Protein 4ZUY (pdb70)

Nearest PDB structures (foldseek):
  4zuy-assembly3_A  TM=1.006E+00  e=2.936E-13  Pseudomonas aeruginosa PAO1
  4zuy-assembly3_B  TM=9.882E-01  e=5.758E-11  Pseudomonas aeruginosa PAO1
  4zv0-assembly1_B  TM=8.996E-01  e=6.827E-11  Pseudomonas aeruginosa PAO1
  5ckw-assembly1_A  TM=5.789E-01  e=4.524E+00  Legionella pneumophila str. Lens
  5ckw-assembly1_B  TM=5.473E-01  e=6.731E+00  Legionella pneumophila str. Lens

GO terms:
  GO:0097351 toxin sequestering activity (F, IMP)
  GO:0033103 protein secretion by the type VI secretion system (P, IMP)

Solvent-accessible surface area: 10365 Å² total

Structure (mmCIF, N/CA/C/O backbone):
data_4ZUY
#
_entry.id   4ZUY
#
_cell.length_a   54.511
_cell.length_b   100.956
_cell.length_c   93.098
_cell.angle_alpha   90.00
_cell.angle_beta   90.00
_cell.angle_gamma   90.00
#
_symmetry.space_group_name_H-M   'C 2 2 21'
#
loop_
_entity.id
_entity.type
_entity.pdbx_description
1 polymer Tsi6
2 non-polymer 'CHLORIDE ION'
3 water water
#
loop_
_atom_site.group_PDB
_atom_site.id
_atom_site.type_symbol
_atom_site.label_atom_id
_atom_site.label_alt_id
_atom_site.label_comp_id
_atom_site.label_asym_id
_atom_site.label_entity_id
_atom_site.label_seq_id
_atom_site.pdbx_PDB_ins_code
_atom_site.Cartn_x
_atom_site.Cartn_y
_atom_site.Cartn_z
_atom_site.occupancy
_atom_site.B_iso_or_equiv
_atom_site.auth_seq_id
_atom_site.auth_comp_id
_atom_site.auth_asym_id
_atom_site.auth_atom_id
_atom_site.pdbx_PDB_model_num
ATOM 9 N N . THR A 1 2 ? -16.989 -3.452 6.535 1.00 47.54 2 THR A N 1
ATOM 10 C CA . THR A 1 2 ? -15.673 -3.255 5.956 1.00 49.22 2 THR A CA 1
ATOM 11 C C . THR A 1 2 ? -14.949 -4.595 5.946 1.00 44.93 2 THR A C 1
ATOM 12 O O . THR A 1 2 ? -15.330 -5.511 6.675 1.00 40.57 2 THR A O 1
ATOM 16 N N . PRO A 1 3 ? -13.917 -4.726 5.104 1.00 41.09 3 PRO A N 1
ATOM 17 C CA . PRO A 1 3 ? -13.148 -5.971 5.078 1.00 45.93 3 PRO A CA 1
ATOM 18 C C . PRO A 1 3 ? -12.575 -6.300 6.459 1.00 40.71 3 PRO A C 1
ATOM 19 O O . PRO A 1 3 ? -12.570 -7.462 6.887 1.00 37.61 3 PRO A O 1
ATOM 23 N N . ILE A 1 4 ? -12.107 -5.268 7.153 1.00 34.63 4 ILE A N 1
ATOM 24 C CA . ILE A 1 4 ? -11.506 -5.461 8.460 1.00 41.04 4 ILE A CA 1
ATOM 25 C C . ILE A 1 4 ? -12.524 -6.001 9.465 1.00 44.40 4 ILE A C 1
ATOM 26 O O . ILE A 1 4 ? -12.179 -6.822 10.312 1.00 40.27 4 ILE A O 1
ATOM 31 N N . GLU A 1 5 ? -13.780 -5.568 9.363 1.00 41.09 5 GLU A N 1
ATOM 32 C CA . GLU A 1 5 ? -14.819 -6.109 10.238 1.00 37.84 5 GLU A CA 1
ATOM 33 C C . GLU A 1 5 ? -15.043 -7.597 9.984 1.00 37.56 5 GLU A C 1
ATOM 34 O O . GLU A 1 5 ? -15.313 -8.355 10.915 1.00 36.05 5 GLU A O 1
ATOM 40 N N . TYR A 1 6 ? -14.924 -8.023 8.732 1.00 37.93 6 TYR A N 1
ATOM 41 C CA . TYR A 1 6 ? -15.053 -9.441 8.421 1.00 42.71 6 TYR A CA 1
ATOM 42 C C . TYR A 1 6 ? -13.880 -10.255 8.983 1.00 43.92 6 TYR A C 1
ATOM 43 O O . TYR A 1 6 ? -14.076 -11.363 9.514 1.00 35.73 6 TYR A O 1
ATOM 52 N N . ILE A 1 7 ? -12.677 -9.698 8.853 1.00 41.37 7 ILE A N 1
ATOM 53 C CA . ILE A 1 7 ? -11.456 -10.312 9.374 1.00 39.91 7 ILE A CA 1
ATOM 54 C C . ILE A 1 7 ? -11.565 -10.463 10.889 1.00 34.79 7 ILE A C 1
ATOM 55 O O . ILE A 1 7 ? -11.335 -11.548 11.438 1.00 39.02 7 ILE A O 1
ATOM 60 N N . ASP A 1 8 ? -11.935 -9.367 11.549 1.00 36.63 8 ASP A N 1
ATOM 61 C CA . ASP A 1 8 ? -12.101 -9.360 13.001 1.00 43.34 8 ASP A CA 1
ATOM 62 C C . ASP A 1 8 ? -13.195 -10.327 13.474 1.00 44.14 8 ASP A C 1
ATOM 63 O O . ASP A 1 8 ? -13.069 -10.938 14.534 1.00 41.02 8 ASP A O 1
ATOM 68 N N . ARG A 1 9 ? -14.267 -10.471 12.699 1.00 43.27 9 ARG A N 1
ATOM 69 C CA . ARG A 1 9 ? -15.284 -11.473 13.031 1.00 47.30 9 ARG A CA 1
ATOM 70 C C . ARG A 1 9 ? -14.684 -12.890 13.006 1.00 42.10 9 ARG A C 1
ATOM 71 O O . ARG A 1 9 ? -14.867 -13.683 13.942 1.00 39.13 9 ARG A O 1
ATOM 79 N N . ALA A 1 10 ? -13.965 -13.195 11.931 1.00 35.94 10 ALA A N 1
ATOM 80 C CA . ALA A 1 10 ? -13.343 -14.505 11.768 1.00 38.13 10 ALA A CA 1
ATOM 81 C C . ALA A 1 10 ? -12.343 -14.776 12.883 1.00 37.47 10 ALA A C 1
ATOM 82 O O . ALA A 1 10 ? -12.265 -15.896 13.403 1.00 39.76 10 ALA A O 1
ATOM 84 N N . LEU A 1 11 ? -11.578 -13.746 13.236 1.00 37.78 11 LEU A N 1
ATOM 85 C CA . LEU A 1 11 ? -10.581 -13.851 14.297 1.00 45.96 11 LEU A CA 1
ATOM 86 C C . LEU A 1 11 ? -11.209 -14.159 15.643 1.00 47.33 11 LEU A C 1
ATOM 87 O O . LEU A 1 11 ? -10.692 -14.996 16.382 1.00 41.05 11 LEU A O 1
ATOM 92 N N . ALA A 1 12 ? -12.312 -13.484 15.971 1.00 47.69 12 ALA A N 1
ATOM 93 C CA . ALA A 1 12 ? -13.000 -13.755 17.228 1.00 46.28 12 ALA A CA 1
ATOM 94 C C . ALA A 1 12 ? -13.486 -15.201 17.279 1.00 45.93 12 ALA A C 1
ATOM 95 O O . ALA A 1 12 ? -13.427 -15.842 18.328 1.00 42.48 12 ALA A O 1
ATOM 97 N N . LEU A 1 13 ? -13.963 -15.718 16.151 1.00 43.40 13 LEU A N 1
ATOM 98 C CA . LEU A 1 13 ? -14.488 -17.082 16.136 1.00 46.66 13 LEU A CA 1
ATOM 99 C C . LEU A 1 13 ? -13.354 -18.095 16.256 1.00 43.17 13 LEU A C 1
ATOM 100 O O . LEU A 1 13 ? -13.493 -19.102 16.954 1.00 45.89 13 LEU A O 1
ATOM 105 N N . VAL A 1 14 ? -12.232 -17.813 15.591 1.00 41.36 14 VAL A N 1
ATOM 106 C CA . VAL A 1 14 ? -11.034 -18.646 15.711 1.00 40.68 14 VAL A CA 1
ATOM 107 C C . VAL A 1 14 ? -10.529 -18.672 17.159 1.00 38.87 14 VAL A C 1
ATOM 108 O O . VAL A 1 14 ? -10.212 -19.738 17.686 1.00 46.37 14 VAL A O 1
ATOM 112 N N . VAL A 1 15 ? -10.487 -17.507 17.807 1.00 51.21 15 VAL A N 1
ATOM 113 C CA . VAL A 1 15 ? -10.097 -17.412 19.220 1.00 46.05 15 VAL A CA 1
ATOM 114 C C . VAL A 1 15 ? -11.050 -18.194 20.129 1.00 51.69 15 VAL A C 1
ATOM 115 O O . VAL A 1 15 ? -10.611 -18.915 21.032 1.00 44.67 15 VAL A O 1
ATOM 119 N N . ASP A 1 16 ? -12.353 -18.043 19.903 1.00 47.41 16 ASP A N 1
ATOM 120 C CA . ASP A 1 16 ? -13.323 -18.822 20.653 1.00 44.82 16 ASP A CA 1
ATOM 121 C C . ASP A 1 16 ? -13.037 -20.314 20.508 1.00 47.27 16 ASP A C 1
ATOM 122 O O . ASP A 1 16 ? -13.002 -21.051 21.496 1.00 50.26 16 ASP A O 1
ATOM 127 N N . ARG A 1 17 ? -12.830 -20.751 19.272 1.00 41.22 17 ARG A N 1
ATOM 128 C CA . ARG A 1 17 ? -12.568 -22.165 19.010 1.00 42.74 17 ARG A CA 1
ATOM 129 C C . ARG A 1 17 ? -11.267 -22.633 19.661 1.00 42.84 17 ARG A C 1
ATOM 130 O O . ARG A 1 17 ? -11.161 -23.785 20.082 1.00 48.00 17 ARG A O 1
ATOM 138 N N . LEU A 1 18 ? -10.285 -21.736 19.748 1.00 47.02 18 LEU A N 1
ATOM 139 C CA . LEU A 1 18 ? -8.995 -22.062 20.353 1.00 48.80 18 LEU A CA 1
ATOM 140 C C . LEU A 1 18 ? -9.129 -22.336 21.845 1.00 52.05 18 LEU A C 1
ATOM 141 O O . LEU A 1 18 ? -8.320 -23.060 22.419 1.00 54.66 18 LEU A O 1
ATOM 146 N N . ALA A 1 19 ? -10.156 -21.773 22.474 1.00 48.48 19 ALA A N 1
ATOM 147 C CA . ALA A 1 19 ? -10.420 -22.065 23.881 1.00 52.64 19 ALA A CA 1
ATOM 148 C C . ALA A 1 19 ? -10.793 -23.532 24.064 1.00 53.29 19 ALA A C 1
ATOM 149 O O . ALA A 1 19 ? -10.530 -24.120 25.110 1.00 51.40 19 ALA A O 1
ATOM 151 N N . ARG A 1 20 ? -11.405 -24.122 23.040 1.00 46.91 20 ARG A N 1
ATOM 152 C CA . ARG A 1 20 ? -11.805 -25.524 23.096 1.00 52.66 20 ARG A CA 1
ATOM 153 C C . ARG A 1 20 ? -10.704 -26.465 22.612 1.00 52.01 20 ARG A C 1
ATOM 154 O O . ARG A 1 20 ? -10.514 -27.539 23.177 1.00 50.50 20 ARG A O 1
ATOM 162 N N . TYR A 1 21 ? -9.998 -26.062 21.560 1.00 48.24 21 TYR A N 1
ATOM 163 C CA . TYR A 1 21 ? -8.913 -26.858 20.979 1.00 49.21 21 TYR A CA 1
ATOM 164 C C . TYR A 1 21 ? -7.610 -26.051 20.930 1.00 51.88 21 TYR A C 1
ATOM 165 O O . TYR A 1 21 ? -7.173 -25.649 19.849 1.00 54.41 21 TYR A O 1
ATOM 174 N N . PRO A 1 22 ? -6.989 -25.812 22.096 1.00 55.29 22 PRO A N 1
ATOM 175 C CA . PRO A 1 22 ? -5.812 -24.936 22.209 1.00 63.99 22 PRO A CA 1
ATOM 176 C C . PRO A 1 22 ? -4.604 -25.363 21.369 1.00 69.80 22 PRO A C 1
ATOM 177 O O . PRO A 1 22 ? -3.793 -24.516 20.993 1.00 73.27 22 PRO A O 1
ATOM 181 N N . GLY A 1 23 ? -4.483 -26.651 21.079 1.00 65.43 23 GLY A N 1
ATOM 182 C CA . GLY A 1 23 ? -3.337 -27.128 20.329 1.00 77.93 23 GLY A CA 1
ATOM 183 C C . GLY A 1 23 ? -3.515 -27.161 18.821 1.00 75.81 23 GLY A C 1
ATOM 184 O O . GLY A 1 23 ? -2.532 -27.235 18.088 1.00 74.10 23 GLY A O 1
ATOM 185 N N . TYR A 1 24 ? -4.764 -27.088 18.365 1.00 63.27 24 TYR A N 1
ATOM 186 C CA . TYR A 1 24 ? -5.120 -27.371 16.974 1.00 61.76 24 TYR A CA 1
ATOM 187 C C . TYR A 1 24 ? -4.339 -26.500 15.969 1.00 60.65 24 TYR A C 1
ATOM 188 O O . TYR A 1 24 ? -4.618 -25.304 15.829 1.00 51.18 24 TYR A O 1
ATOM 197 N N . GLU A 1 25 ? -3.362 -27.106 15.283 1.00 53.15 25 GLU A N 1
ATOM 198 C CA . GLU A 1 25 ? -2.513 -26.388 14.319 1.00 50.22 25 GLU A CA 1
ATOM 199 C C . GLU A 1 25 ? -3.317 -25.688 13.231 1.00 47.46 25 GLU A C 1
ATOM 200 O O . GLU A 1 25 ? -2.917 -24.638 12.736 1.00 48.87 25 GLU A O 1
ATOM 206 N N . VAL A 1 26 ? -4.440 -26.284 12.844 1.00 45.85 26 VAL A N 1
ATOM 207 C CA . VAL A 1 26 ? -5.296 -25.696 11.815 1.00 47.79 26 VAL A CA 1
ATOM 208 C C . VAL A 1 26 ? -5.829 -24.322 12.256 1.00 47.22 26 VAL A C 1
ATOM 209 O O . VAL A 1 26 ? -5.761 -23.342 11.501 1.00 40.32 26 VAL A O 1
ATOM 213 N N . LEU A 1 27 ? -6.342 -24.245 13.479 1.00 43.52 27 LEU A N 1
ATOM 214 C CA . LEU A 1 27 ? -6.830 -22.968 13.995 1.00 44.57 27 LEU A CA 1
ATOM 215 C C . LEU A 1 27 ? -5.684 -21.978 14.161 1.00 45.57 27 LEU A C 1
ATOM 216 O O . LEU A 1 27 ? -5.829 -20.796 13.847 1.00 44.54 27 LEU A O 1
ATOM 221 N N . LEU A 1 28 ? -4.556 -22.455 14.666 1.00 41.88 28 LEU A N 1
ATOM 222 C CA . LEU A 1 28 ? -3.398 -21.581 14.832 1.00 48.21 28 LEU A CA 1
ATOM 223 C C . LEU A 1 28 ? -2.936 -21.034 13.482 1.00 42.69 28 LEU A C 1
ATOM 224 O O . LEU A 1 28 ? -2.608 -19.855 13.371 1.00 41.06 28 LEU A O 1
ATOM 229 N N . SER A 1 29 ? -2.915 -21.885 12.459 1.00 42.58 29 SER A N 1
ATOM 230 C CA . SER A 1 29 ? -2.582 -21.420 11.111 1.00 41.27 29 SER A CA 1
ATOM 231 C C . SER A 1 29 ? -3.596 -20.385 10.613 1.00 39.15 29 SER A C 1
ATOM 232 O O . SER A 1 29 ? -3.221 -19.361 10.038 1.00 38.63 29 SER A O 1
ATOM 235 N N . ALA A 1 30 ? -4.882 -20.649 10.835 1.00 43.45 30 ALA A N 1
ATOM 236 C CA . ALA A 1 30 ? -5.929 -19.720 10.406 1.00 42.88 30 ALA A CA 1
ATOM 237 C C . ALA A 1 30 ? -5.757 -18.359 11.083 1.00 40.79 30 ALA A C 1
ATOM 238 O O . ALA A 1 30 ? -5.863 -17.320 10.436 1.00 35.47 30 ALA A O 1
ATOM 240 N N . GLU A 1 31 ? -5.473 -18.377 12.382 1.00 36.82 31 GLU A N 1
ATOM 241 C CA . GLU A 1 31 ? -5.234 -17.152 13.132 1.00 41.05 31 GLU A CA 1
ATOM 242 C C . GLU A 1 31 ? -4.068 -16.341 12.539 1.00 41.98 31 GLU A C 1
ATOM 243 O O . GLU A 1 31 ? -4.168 -15.121 12.384 1.00 44.50 31 GLU A O 1
ATOM 249 N N . LYS A 1 32 ? -2.978 -17.022 12.193 1.00 40.16 32 LYS A N 1
ATOM 250 C CA . LYS A 1 32 ? -1.825 -16.335 11.595 1.00 41.30 32 LYS A CA 1
ATOM 251 C C . LYS A 1 32 ? -2.191 -15.689 10.266 1.00 38.03 32 LYS A C 1
ATOM 252 O O . LYS A 1 32 ? -1.806 -14.555 10.002 1.00 38.16 32 LYS A O 1
ATOM 258 N N . GLN A 1 33 ? -2.920 -16.414 9.424 1.00 37.31 33 GLN A N 1
ATOM 259 C CA . GLN A 1 33 ? -3.274 -15.887 8.106 1.00 36.69 33 GLN A CA 1
ATOM 260 C C . GLN A 1 33 ? -4.250 -14.706 8.208 1.00 38.85 33 GLN A C 1
ATOM 261 O O . GLN A 1 33 ? -4.134 -13.730 7.453 1.00 35.71 33 GLN A O 1
ATOM 267 N N . LEU A 1 34 ? -5.203 -14.779 9.135 1.00 35.10 34 LEU A N 1
ATOM 268 C CA . LEU A 1 34 ? -6.095 -13.646 9.387 1.00 37.34 34 LEU A CA 1
ATOM 269 C C . LEU A 1 34 ? -5.337 -12.413 9.882 1.00 38.78 34 LEU A C 1
ATOM 270 O O . LEU A 1 34 ? -5.586 -11.295 9.420 1.00 40.29 34 LEU A O 1
ATOM 275 N N . GLN A 1 35 ? -4.439 -12.607 10.837 1.00 39.53 35 GLN A N 1
ATOM 276 C CA . GLN A 1 35 ? -3.661 -11.486 11.360 1.00 48.16 35 GLN A CA 1
ATOM 277 C C . GLN A 1 35 ? -2.808 -10.816 10.275 1.00 54.42 35 GLN A C 1
ATOM 278 O O . GLN A 1 35 ? -2.640 -9.590 10.267 1.00 45.89 35 GLN A O 1
ATOM 284 N N . TYR A 1 36 ? -2.267 -11.622 9.365 1.00 40.96 36 TYR A N 1
ATOM 285 C CA . TYR A 1 36 ? -1.537 -11.077 8.234 1.00 41.21 36 TYR A CA 1
ATOM 286 C C . TYR A 1 36 ? -2.448 -10.242 7.337 1.00 40.95 36 TYR A C 1
ATOM 287 O O . TYR A 1 36 ? -2.084 -9.124 6.944 1.00 38.66 36 TYR A O 1
ATOM 304 N N . ARG A 1 38 ? -5.113 -8.781 8.126 1.00 42.46 38 ARG A N 1
ATOM 305 C CA . ARG A 1 38 ? -5.462 -7.607 8.912 1.00 46.24 38 ARG A CA 1
ATOM 306 C C . ARG A 1 38 ? -4.377 -6.526 8.837 1.00 46.20 38 ARG A C 1
ATOM 307 O O . ARG A 1 38 ? -4.675 -5.351 8.634 1.00 51.09 38 ARG A O 1
ATOM 315 N N . SER A 1 39 ? -3.119 -6.941 8.991 1.00 39.76 39 SER A N 1
ATOM 316 C CA . SER A 1 39 ? -1.985 -6.033 8.895 1.00 41.48 39 SER A CA 1
ATOM 317 C C . SER A 1 39 ? -1.857 -5.423 7.502 1.00 46.68 39 SER A C 1
ATOM 318 O O . SER A 1 39 ? -1.479 -4.255 7.363 1.00 49.15 39 SER A O 1
ATOM 321 N N . VAL A 1 40 ? -2.162 -6.205 6.471 1.00 42.96 40 VAL A N 1
ATOM 322 C CA . VAL A 1 40 ? -2.073 -5.712 5.096 1.00 44.63 40 VAL A CA 1
ATOM 323 C C . VAL A 1 40 ? -3.070 -4.573 4.894 1.00 43.26 40 VAL A C 1
ATOM 324 O O . VAL A 1 40 ? -2.746 -3.536 4.311 1.00 51.49 40 VAL A O 1
ATOM 328 N N . LEU A 1 41 ? -4.281 -4.770 5.402 1.00 41.54 41 LEU A N 1
ATOM 329 C CA . LEU A 1 41 ? -5.326 -3.747 5.337 1.00 47.35 41 LEU A CA 1
ATOM 330 C C . LEU A 1 41 ? -4.936 -2.459 6.064 1.00 54.91 41 LEU A C 1
ATOM 331 O O . LEU A 1 41 ? -5.316 -1.359 5.648 1.00 52.63 41 LEU A O 1
ATOM 336 N N . LEU A 1 42 ? -4.168 -2.598 7.140 1.00 59.53 42 LEU A N 1
ATOM 337 C CA . LEU A 1 42 ? -3.810 -1.458 7.978 1.00 61.95 42 LEU A CA 1
ATOM 338 C C . LEU A 1 42 ? -2.528 -0.747 7.543 1.00 76.08 42 LEU A C 1
ATOM 339 O O . LEU A 1 42 ? -2.369 0.450 7.787 1.00 87.63 42 LEU A O 1
ATOM 344 N N . ASP A 1 43 ? -1.623 -1.469 6.891 1.00 84.65 43 ASP A N 1
ATOM 345 C CA . ASP A 1 43 ? -0.323 -0.905 6.544 1.00 78.16 43 ASP A CA 1
ATOM 346 C C . ASP A 1 43 ? 0.061 -1.136 5.082 1.00 68.07 43 ASP A C 1
ATOM 347 O O . ASP A 1 43 ? 0.386 -2.254 4.689 1.00 69.75 43 ASP A O 1
ATOM 352 N N . ARG A 1 44 ? 0.042 -0.065 4.290 1.00 62.48 44 ARG A N 1
ATOM 353 C CA . ARG A 1 44 ? 0.427 -0.118 2.880 1.00 62.00 44 ARG A CA 1
ATOM 354 C C . ARG A 1 44 ? 1.888 -0.503 2.632 1.00 66.79 44 ARG A C 1
ATOM 355 O O . ARG A 1 44 ? 2.236 -0.936 1.529 1.00 60.26 44 ARG A O 1
ATOM 363 N N . SER A 1 45 ? 2.748 -0.308 3.630 1.00 74.30 45 SER A N 1
ATOM 364 C CA . SER A 1 45 ? 4.172 -0.595 3.463 1.00 75.43 45 SER A CA 1
ATOM 365 C C . SER A 1 45 ? 4.414 -2.099 3.498 1.00 75.36 45 SER A C 1
ATOM 366 O O . SER A 1 45 ? 5.420 -2.586 2.982 1.00 74.94 45 SER A O 1
ATOM 369 N N . LEU A 1 46 ? 3.480 -2.823 4.106 1.00 61.83 46 LEU A N 1
ATOM 370 C CA . LEU A 1 46 ? 3.550 -4.272 4.174 1.00 63.33 46 LEU A CA 1
ATOM 371 C C . LEU A 1 46 ? 3.303 -4.846 2.784 1.00 69.21 46 LEU A C 1
ATOM 372 O O . LEU A 1 46 ? 2.354 -4.459 2.104 1.00 72.23 46 LEU A O 1
ATOM 377 N N . ASP A 1 47 ? 4.174 -5.751 2.354 1.00 71.88 47 ASP A N 1
ATOM 378 C CA . ASP A 1 47 ? 4.059 -6.348 1.031 1.00 73.91 47 ASP A CA 1
ATOM 379 C C . ASP A 1 47 ? 2.824 -7.234 0.938 1.00 64.51 47 ASP A C 1
ATOM 380 O O . ASP A 1 47 ? 2.602 -8.081 1.798 1.00 60.77 47 ASP A O 1
ATOM 385 N N . ARG A 1 48 ? 2.036 -7.024 -0.114 1.00 62.34 48 ARG A N 1
ATOM 386 C CA . ARG A 1 48 ? 0.795 -7.755 -0.340 1.00 64.62 48 ARG A CA 1
ATOM 387 C C . ARG A 1 48 ? 1.056 -9.099 -1.011 1.00 63.75 48 ARG A C 1
ATOM 388 O O . ARG A 1 48 ? 0.125 -9.869 -1.231 1.00 65.69 48 ARG A O 1
ATOM 396 N N . SER A 1 49 ? 2.317 -9.361 -1.344 1.00 59.10 49 SER A N 1
ATOM 397 C CA . SER A 1 49 ? 2.679 -10.527 -2.146 1.00 64.33 49 SER A CA 1
ATOM 398 C C . SER A 1 49 ? 2.160 -11.832 -1.559 1.00 63.15 49 SER A C 1
ATOM 399 O O . SER A 1 49 ? 1.450 -12.598 -2.229 1.00 56.64 49 SER A O 1
ATOM 402 N N . ALA A 1 50 ? 2.484 -12.059 -0.292 1.00 53.79 50 ALA A N 1
ATOM 403 C CA . ALA A 1 50 ? 2.203 -13.334 0.348 1.00 56.53 50 ALA A CA 1
ATOM 404 C C . ALA A 1 50 ? 0.711 -13.683 0.410 1.00 46.95 50 ALA A C 1
ATOM 405 O O . ALA A 1 50 ? 0.370 -14.816 0.769 1.00 43.64 50 ALA A O 1
ATOM 407 N N . LEU A 1 51 ? -0.177 -12.743 0.065 1.00 40.42 51 LEU A N 1
ATOM 408 C CA . LEU A 1 51 ? -1.610 -13.050 0.012 1.00 41.96 51 LEU A CA 1
ATOM 409 C C . LEU A 1 51 ? -1.917 -14.287 -0.828 1.00 45.19 51 LEU A C 1
ATOM 410 O O . LEU A 1 51 ? -2.840 -15.038 -0.504 1.00 39.85 51 LEU A O 1
ATOM 415 N N . HIS A 1 52 ? -1.165 -14.488 -1.908 1.00 37.29 52 HIS A N 1
ATOM 416 C CA . HIS A 1 52 ? -1.391 -15.645 -2.786 1.00 41.75 52 HIS A CA 1
ATOM 417 C C . HIS A 1 52 ? -0.977 -16.964 -2.145 1.00 45.10 52 HIS A C 1
ATOM 418 O O . HIS A 1 52 ? -1.257 -18.031 -2.682 1.00 47.59 52 HIS A O 1
ATOM 425 N N . ARG A 1 53 ? -0.290 -16.895 -1.011 1.00 38.86 53 ARG A N 1
ATOM 426 C CA . ARG A 1 53 ? 0.147 -18.107 -0.345 1.00 42.30 53 ARG A CA 1
ATOM 427 C C . ARG A 1 53 ? -0.866 -18.572 0.706 1.00 38.94 53 ARG A C 1
ATOM 428 O O . ARG A 1 53 ? -0.746 -19.671 1.255 1.00 37.60 53 ARG A O 1
ATOM 436 N N . LEU A 1 54 ? -1.854 -17.734 0.985 1.00 35.51 54 LEU A N 1
ATOM 437 C CA . LEU A 1 54 ? -2.835 -18.021 2.027 1.00 33.46 54 LEU A CA 1
ATOM 438 C C . LEU A 1 54 ? -3.803 -19.097 1.570 1.00 36.20 54 LEU A C 1
ATOM 439 O O . LEU A 1 54 ? -4.061 -19.256 0.368 1.00 34.69 54 LEU A O 1
ATOM 444 N N . THR A 1 55 ? -4.326 -19.833 2.542 1.00 37.34 55 THR A N 1
ATOM 445 C CA . THR A 1 55 ? -5.110 -21.037 2.285 1.00 40.66 55 THR A CA 1
ATOM 446 C C . THR A 1 55 ? -6.431 -21.061 3.066 1.00 39.60 55 THR A C 1
ATOM 447 O O . THR A 1 55 ? -7.011 -22.134 3.260 1.00 42.52 55 THR A O 1
ATOM 451 N N . LEU A 1 56 ? -6.882 -19.899 3.533 1.00 37.91 56 LEU A N 1
ATOM 452 C CA . LEU A 1 56 ? -8.042 -19.841 4.427 1.00 34.66 56 LEU A CA 1
ATOM 453 C C . LEU A 1 56 ? -9.294 -20.479 3.831 1.00 39.62 56 LEU A C 1
ATOM 454 O O . LEU A 1 56 ? -10.055 -21.128 4.542 1.00 37.27 56 LEU A O 1
ATOM 459 N N . GLY A 1 57 ? -9.503 -20.299 2.531 1.00 38.99 57 GLY A N 1
ATOM 460 C CA . GLY A 1 57 ? -10.640 -20.904 1.866 1.00 39.19 57 GLY A CA 1
ATOM 461 C C . GLY A 1 57 ? -10.561 -22.418 1.882 1.00 40.37 57 GLY A C 1
ATOM 462 O O . GLY A 1 57 ? -11.561 -23.108 2.142 1.00 36.04 57 GLY A O 1
ATOM 463 N N . SER A 1 58 ? -9.355 -22.932 1.630 1.00 32.82 58 SER A N 1
ATOM 464 C CA . SER A 1 58 ? -9.116 -24.354 1.578 1.00 35.96 58 SER A CA 1
ATOM 465 C C . SER A 1 58 ? -9.285 -24.963 2.970 1.00 39.96 58 SER A C 1
ATOM 466 O O . SER A 1 58 ? -9.838 -26.049 3.122 1.00 40.67 58 SER A O 1
ATOM 469 N N . ILE A 1 59 ? -8.782 -24.254 3.976 1.00 39.24 59 ILE A N 1
ATOM 470 C CA . ILE A 1 59 ? -8.888 -24.698 5.356 1.00 49.17 59 ILE A CA 1
ATOM 471 C C . ILE A 1 59 ? -10.355 -24.813 5.785 1.00 40.70 59 ILE A C 1
ATOM 472 O O . ILE A 1 59 ? -10.762 -25.837 6.349 1.00 44.35 59 ILE A O 1
ATOM 477 N N . ALA A 1 60 ? -11.141 -23.777 5.494 1.00 35.37 60 ALA A N 1
ATOM 478 C CA . ALA A 1 60 ? -12.568 -23.782 5.807 1.00 38.58 60 ALA A CA 1
ATOM 479 C C . ALA A 1 60 ? -13.254 -25.012 5.222 1.00 40.40 60 ALA A C 1
ATOM 480 O O . ALA A 1 60 ? -13.960 -25.732 5.926 1.00 44.37 60 ALA A O 1
ATOM 482 N N . VAL A 1 61 ? -13.031 -25.261 3.935 1.00 41.46 61 VAL A N 1
ATOM 483 C CA . VAL A 1 61 ? -13.690 -26.374 3.265 1.00 42.77 61 VAL A CA 1
ATOM 484 C C . VAL A 1 61 ? -13.244 -27.705 3.855 1.00 42.41 61 VAL A C 1
ATOM 485 O O . VAL A 1 61 ? -14.074 -28.513 4.274 1.00 41.57 61 VAL A O 1
ATOM 489 N N . LYS A 1 62 ? -11.934 -27.916 3.919 1.00 37.32 62 LYS A N 1
ATOM 490 C CA . LYS A 1 62 ? -11.401 -29.200 4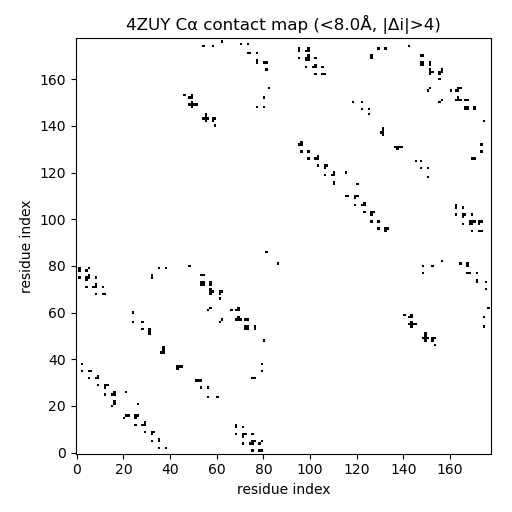.349 1.00 40.07 62 LYS A CA 1
ATOM 491 C C . LYS A 1 62 ? -11.648 -29.516 5.823 1.00 42.90 62 LYS A C 1
ATOM 492 O O . LYS A 1 62 ? -11.938 -30.662 6.172 1.00 45.52 62 LYS A O 1
ATOM 498 N N . GLU A 1 63 ? -11.539 -28.515 6.681 1.00 47.06 63 GLU A N 1
ATOM 499 C CA . GLU A 1 63 ? -11.543 -28.775 8.114 1.00 49.59 63 GLU A CA 1
ATOM 500 C C . GLU A 1 63 ? -12.849 -28.428 8.820 1.00 49.00 63 GLU A C 1
ATOM 501 O O . GLU A 1 63 ? -13.133 -28.978 9.885 1.00 54.83 63 GLU A O 1
ATOM 507 N N . PHE A 1 64 ? -13.641 -27.525 8.248 1.00 43.29 64 PHE A N 1
ATOM 508 C CA . PHE A 1 64 ? -14.754 -26.958 9.017 1.00 55.40 64 PHE A CA 1
ATOM 509 C C . PHE A 1 64 ? -16.146 -26.977 8.369 1.00 48.39 64 PHE A C 1
ATOM 510 O O . PHE A 1 64 ? -17.132 -26.812 9.079 1.00 50.92 64 PHE A O 1
ATOM 518 N N . ASP A 1 65 ? -16.241 -27.189 7.055 1.00 41.91 65 ASP A N 1
ATOM 519 C CA . ASP A 1 65 ? -17.549 -27.319 6.393 1.00 45.62 65 ASP A CA 1
ATOM 520 C C . ASP A 1 65 ? -18.497 -28.270 7.131 1.00 52.83 65 ASP A C 1
ATOM 521 O O . ASP A 1 65 ? -19.657 -27.935 7.377 1.00 57.77 65 ASP A O 1
ATOM 526 N N . GLU A 1 66 ? -18.000 -29.450 7.492 1.00 60.68 66 GLU A N 1
ATOM 527 C CA . GLU A 1 66 ? -18.811 -30.420 8.220 1.00 61.84 66 GLU A CA 1
ATOM 528 C C . GLU A 1 66 ? -18.850 -30.101 9.717 1.00 67.41 66 GLU A C 1
ATOM 529 O O . GLU A 1 66 ? -19.924 -29.968 10.309 1.00 68.31 66 GLU A O 1
ATOM 531 N N . THR A 1 67 ? -17.670 -29.961 10.315 1.00 63.18 67 THR A N 1
ATOM 532 C CA . THR A 1 67 ? -17.531 -29.799 11.761 1.00 70.18 67 THR A CA 1
ATOM 533 C C . THR A 1 67 ? -18.122 -28.497 12.319 1.00 62.39 67 THR A C 1
ATOM 534 O O . THR A 1 67 ? -18.790 -28.502 13.348 1.00 63.53 67 THR A O 1
ATOM 538 N N . ASP A 1 68 ? -17.874 -27.384 11.638 1.00 51.56 68 ASP A N 1
ATOM 539 C CA . ASP A 1 68 ? -18.129 -26.060 12.208 1.00 49.88 68 ASP A CA 1
ATOM 540 C C . ASP A 1 68 ? -18.516 -25.056 11.117 1.00 46.39 68 ASP A C 1
ATOM 541 O O . ASP A 1 68 ? -17.698 -24.243 10.697 1.00 45.96 68 ASP A O 1
ATOM 546 N N . PRO A 1 69 ? -19.767 -25.114 10.647 1.00 52.50 69 PRO A N 1
ATOM 547 C CA . PRO A 1 69 ? -20.166 -24.282 9.508 1.00 47.58 69 PRO A CA 1
ATOM 548 C C . PRO A 1 69 ? -20.154 -22.776 9.800 1.00 46.07 69 PRO A C 1
ATOM 549 O O . PRO A 1 69 ? -19.906 -22.001 8.874 1.00 42.58 69 PRO A O 1
ATOM 553 N N . GLU A 1 70 ? -20.398 -22.367 11.045 1.00 48.16 70 GLU A N 1
ATOM 554 C CA . GLU A 1 70 ? -20.301 -20.945 11.396 1.00 41.45 70 GLU A CA 1
ATOM 555 C C . GLU A 1 70 ? -18.888 -20.425 11.187 1.00 38.14 70 GLU A C 1
ATOM 556 O O . GLU A 1 70 ? -18.672 -19.376 10.564 1.00 41.67 70 GLU A O 1
ATOM 562 N N . LEU A 1 71 ? -17.911 -21.165 11.700 1.00 41.34 71 LEU A N 1
ATOM 563 C CA . LEU A 1 71 ? -16.521 -20.776 11.514 1.00 40.22 71 LEU A CA 1
ATOM 564 C C . LEU A 1 71 ? -16.134 -20.828 10.029 1.00 41.19 71 LEU A C 1
ATOM 565 O O . LEU A 1 71 ? -15.488 -19.915 9.514 1.00 35.64 71 LEU A O 1
ATOM 570 N N . SER A 1 72 ? -16.536 -21.898 9.347 1.00 40.01 72 SER A N 1
ATOM 571 C CA . SER A 1 72 ? -16.223 -22.081 7.932 1.00 39.61 72 SER A CA 1
ATOM 572 C C . SER A 1 72 ? -16.646 -20.864 7.110 1.00 32.79 72 SER A C 1
ATOM 573 O O . SER A 1 72 ? -15.842 -20.294 6.360 1.00 35.78 72 SER A O 1
ATOM 576 N N . ARG A 1 73 ? -17.897 -20.450 7.287 1.00 34.61 73 ARG A N 1
ATOM 577 C CA . ARG A 1 73 ? -18.447 -19.288 6.587 1.00 42.08 73 ARG A CA 1
ATOM 578 C C . ARG A 1 73 ? -17.645 -18.02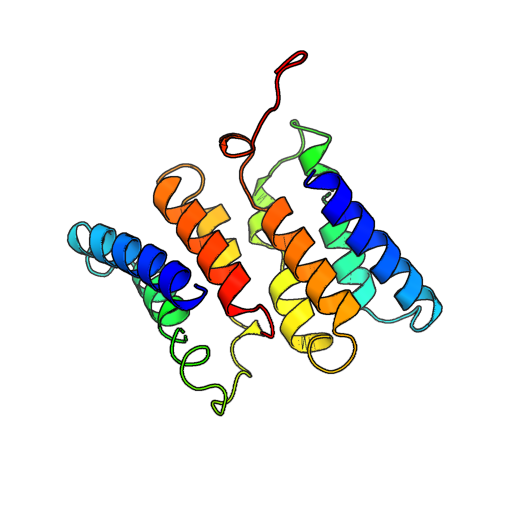6 6.901 1.00 40.97 73 ARG A C 1
ATOM 579 O O . ARG A 1 73 ? -17.349 -17.229 6.011 1.00 36.83 73 ARG A O 1
ATOM 587 N N . ALA A 1 74 ? -17.288 -17.853 8.167 1.00 46.11 74 ALA A N 1
ATOM 588 C CA . ALA A 1 74 ? -16.572 -16.654 8.573 1.00 44.04 74 ALA A CA 1
ATOM 589 C C . ALA A 1 74 ? -15.185 -16.616 7.941 1.00 40.72 74 ALA A C 1
ATOM 590 O O . ALA A 1 74 ? -14.696 -15.549 7.562 1.00 40.62 74 ALA A O 1
ATOM 592 N N . LEU A 1 75 ? -14.550 -17.781 7.833 1.00 35.24 75 LEU A N 1
ATOM 593 C CA . LEU A 1 75 ? -13.214 -17.846 7.244 1.00 31.50 75 LEU A CA 1
ATOM 594 C C . LEU A 1 75 ? -13.259 -17.533 5.757 1.00 37.69 75 LEU A C 1
ATOM 595 O O . LEU A 1 75 ? -12.381 -16.847 5.239 1.00 35.97 75 LEU A O 1
ATOM 600 N N . LYS A 1 76 ? -14.273 -18.057 5.075 1.00 35.15 76 LYS A N 1
ATOM 601 C CA . 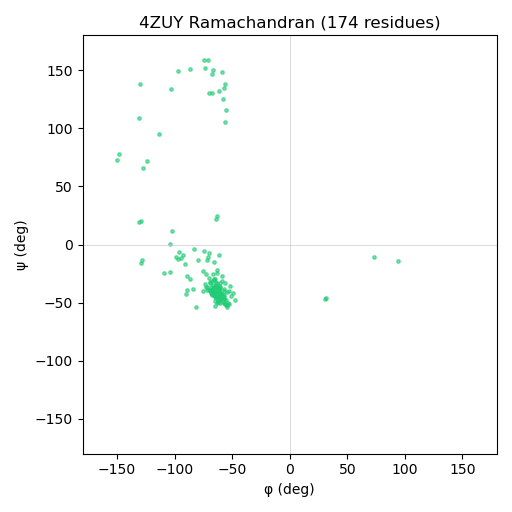LYS A 1 76 ? -14.442 -17.828 3.644 1.00 34.07 76 LYS A CA 1
ATOM 602 C C . LYS A 1 76 ? -14.725 -16.349 3.345 1.00 33.44 76 LYS A C 1
ATOM 603 O O . LYS A 1 76 ? -14.150 -15.780 2.416 1.00 32.42 76 LYS A O 1
ATOM 609 N N . ASP A 1 77 ? -15.623 -15.741 4.123 1.00 30.11 77 ASP A N 1
ATOM 610 C CA . ASP A 1 77 ? -15.894 -14.299 3.981 1.00 35.61 77 ASP A CA 1
ATOM 611 C C . ASP A 1 77 ? -14.619 -13.483 4.164 1.00 36.99 77 ASP A C 1
ATOM 612 O O . ASP A 1 77 ? -14.347 -12.568 3.399 1.00 31.42 77 ASP A O 1
ATOM 617 N N . ALA A 1 78 ? -13.851 -13.817 5.192 1.00 33.30 78 ALA A N 1
ATOM 618 C CA . ALA A 1 78 ? -12.633 -13.068 5.522 1.00 35.22 78 ALA A CA 1
ATOM 619 C C . ALA A 1 78 ? -11.569 -13.230 4.447 1.00 34.14 78 ALA A C 1
ATOM 620 O O . ALA A 1 78 ? -10.863 -12.279 4.096 1.00 34.04 78 ALA A O 1
ATOM 622 N N . TYR A 1 79 ? -11.458 -14.444 3.915 1.00 29.42 79 TYR A N 1
ATOM 623 C CA . TYR A 1 79 ? -10.465 -14.716 2.878 1.00 30.78 79 TYR A CA 1
ATOM 624 C C . TYR A 1 79 ? -10.783 -13.907 1.623 1.00 29.37 79 TYR A C 1
ATOM 625 O O . TYR A 1 79 ? -9.908 -13.235 1.054 1.00 33.78 79 TYR A O 1
ATOM 634 N N . TYR A 1 80 ? -12.039 -13.976 1.202 1.00 33.56 80 TYR A N 1
ATOM 635 C CA . TYR A 1 80 ? -12.511 -13.225 0.038 1.00 34.87 80 TYR A CA 1
ATOM 636 C C . TYR A 1 80 ? -12.273 -11.715 0.169 1.00 31.75 80 TYR A C 1
ATOM 637 O O . TYR A 1 80 ? -11.703 -11.089 -0.730 1.00 31.59 80 TYR A O 1
ATOM 646 N N . VAL A 1 81 ? -12.687 -11.118 1.280 1.00 29.12 81 VAL A N 1
ATOM 647 C CA . VAL A 1 81 ? -12.578 -9.661 1.366 1.00 32.85 81 VAL A CA 1
ATOM 648 C C . VAL A 1 81 ? -11.114 -9.260 1.539 1.00 38.23 81 VAL A C 1
ATOM 649 O O . VAL A 1 81 ? -10.698 -8.170 1.144 1.00 37.85 81 VAL A O 1
ATOM 653 N N . GLY A 1 82 ? -10.326 -10.170 2.094 1.00 33.58 82 GLY A N 1
ATOM 654 C CA . GLY A 1 82 ? -8.904 -9.966 2.262 1.00 36.79 82 GLY A CA 1
ATOM 655 C C . GLY A 1 82 ? -8.099 -9.987 0.980 1.00 40.27 82 GLY A C 1
ATOM 656 O O . GLY A 1 82 ? -7.060 -9.345 0.906 1.00 37.49 82 GLY A O 1
ATOM 657 N N . ILE A 1 83 ? -8.552 -10.725 -0.029 1.00 33.38 83 ILE A N 1
ATOM 658 C CA . ILE A 1 83 ? -7.816 -10.750 -1.285 1.00 33.36 83 ILE A CA 1
ATOM 659 C C . ILE A 1 83 ? -8.404 -9.823 -2.348 1.00 36.96 83 ILE A C 1
ATOM 660 O O . ILE A 1 83 ? -7.772 -9.580 -3.378 1.00 32.85 83 ILE A O 1
ATOM 665 N N . ARG A 1 84 ? -9.598 -9.297 -2.098 1.00 37.44 84 ARG A N 1
ATOM 666 C CA . ARG A 1 84 ? -10.161 -8.232 -2.942 1.00 38.53 84 ARG A CA 1
ATOM 667 C C . ARG A 1 84 ? -9.170 -7.072 -2.976 1.00 39.48 84 ARG A C 1
ATOM 668 O O . ARG A 1 84 ? -8.571 -6.744 -1.961 1.00 39.48 84 ARG A O 1
ATOM 676 N N . THR A 1 85 ? -8.969 -6.467 -4.136 1.00 39.12 85 THR A N 1
ATOM 677 C CA . THR A 1 85 ? -8.039 -5.343 -4.193 1.00 48.00 85 THR A CA 1
ATOM 678 C C . THR A 1 85 ? -8.621 -4.072 -3.572 1.00 45.30 85 THR A C 1
ATOM 679 O O . THR A 1 85 ? -9.834 -3.918 -3.452 1.00 50.63 85 THR A O 1
ATOM 683 N N . GLY A 1 86 ? -7.740 -3.159 -3.195 1.00 49.60 86 GLY A N 1
ATOM 684 C CA . GLY A 1 86 ? -8.166 -1.850 -2.720 1.00 57.12 86 GLY A CA 1
ATOM 685 C C . GLY A 1 86 ? -9.079 -1.098 -3.681 1.00 60.51 86 GLY A C 1
ATOM 686 O O . GLY A 1 86 ? -10.070 -0.498 -3.260 1.00 51.35 86 GLY A O 1
ATOM 687 N N . ARG A 1 87 ? -8.770 -1.157 -4.974 1.00 57.64 87 ARG A N 1
ATOM 688 C CA . ARG A 1 87 ? -9.387 -0.261 -5.954 1.00 60.42 87 ARG A CA 1
ATOM 689 C C . ARG A 1 87 ? -10.859 -0.529 -6.300 1.00 53.70 87 ARG A C 1
ATOM 690 O O . ARG A 1 87 ? -11.506 0.314 -6.913 1.00 60.11 87 ARG A O 1
ATOM 698 N N . GLY A 1 88 ? -11.390 -1.686 -5.922 1.00 54.79 88 GLY A N 1
ATOM 699 C CA . GLY A 1 88 ? -12.764 -2.018 -6.265 1.00 51.65 88 GLY A CA 1
ATOM 700 C C . GLY A 1 88 ? -13.764 -1.888 -5.129 1.00 49.39 88 GLY A C 1
ATOM 701 O O . GLY A 1 88 ? -14.959 -2.132 -5.315 1.00 52.49 88 GLY A O 1
ATOM 702 N N . LEU A 1 89 ? -13.286 -1.484 -3.956 1.00 46.85 89 LEU A N 1
ATOM 703 C CA . LEU A 1 89 ? -14.161 -1.318 -2.799 1.00 51.05 89 LEU A CA 1
ATOM 704 C C . LEU A 1 89 ? -15.077 -0.110 -2.950 1.00 54.31 89 LEU A C 1
ATOM 705 O O . LEU A 1 89 ? -14.792 0.803 -3.719 1.00 53.85 89 LEU A O 1
ATOM 710 N N . LYS A 1 90 ? -16.172 -0.103 -2.201 1.00 51.22 90 LYS A N 1
ATOM 711 C CA . LYS A 1 90 ? -17.178 0.947 -2.340 1.00 59.44 90 LYS A CA 1
ATOM 712 C C . LYS A 1 90 ? -17.026 2.069 -1.302 1.00 53.11 90 LYS A C 1
ATOM 713 O O . LYS A 1 90 ? -16.563 1.840 -0.179 1.00 52.04 90 LYS A O 1
ATOM 719 N N . VAL A 1 91 ? -17.417 3.284 -1.677 1.00 41.85 91 VAL A N 1
ATOM 720 C CA . VAL A 1 91 ? -17.325 4.413 -0.750 1.00 39.12 91 VAL A CA 1
ATOM 721 C C . VAL A 1 91 ? -18.640 5.180 -0.690 1.00 46.68 91 VAL A C 1
ATOM 722 O O . VAL A 1 91 ? -19.288 5.389 -1.714 1.00 48.95 91 VAL A O 1
ATOM 726 N N . ASP A 1 92 ? -19.036 5.561 0.525 1.00 42.17 92 ASP A N 1
ATOM 727 C CA . ASP A 1 92 ? -20.193 6.427 0.746 1.00 48.70 92 ASP A CA 1
ATOM 728 C C . ASP A 1 92 ? -19.732 7.839 1.068 1.00 46.56 92 ASP A C 1
ATOM 729 O O . ASP A 1 92 ? -18.829 8.032 1.880 1.00 56.54 92 ASP A O 1
ATOM 734 N N . LEU A 1 93 ? -20.334 8.832 0.431 1.00 41.57 93 LEU A N 1
ATOM 735 C CA . LEU A 1 93 ? -20.016 10.218 0.781 1.00 39.25 93 LEU A CA 1
ATOM 736 C C . LEU A 1 93 ? -20.899 10.677 1.933 1.00 51.83 93 LEU A C 1
ATOM 737 O O . LEU A 1 93 ? -22.013 10.190 2.081 1.00 49.76 93 LEU A O 1
ATOM 742 N N . PRO A 1 94 ? -20.407 11.620 2.756 1.00 42.93 94 PRO A N 1
ATOM 743 C CA . PRO A 1 94 ? -21.315 12.246 3.725 1.00 45.53 94 PRO A CA 1
ATOM 744 C C . PRO A 1 94 ? -22.495 12.924 3.022 1.00 46.65 94 PRO A C 1
ATOM 745 O O . PRO A 1 94 ? -22.301 13.423 1.909 1.00 47.53 94 PRO A O 1
ATOM 749 N N . LEU A 1 95 ? -23.660 12.950 3.668 1.00 53.70 95 LEU A N 1
ATOM 750 C CA . LEU A 1 95 ? -24.874 13.623 3.173 1.00 55.09 95 LEU A CA 1
ATOM 751 C C . LEU A 1 95 ? -25.543 12.902 2.013 1.00 64.51 95 LEU A C 1
ATOM 752 O O . LEU A 1 95 ? -26.652 13.249 1.628 1.00 65.61 95 LEU A O 1
ATOM 757 N N . GLU A 1 96 ? -24.876 11.908 1.445 1.00 65.03 96 GLU A N 1
ATOM 758 C CA . GLU A 1 96 ? -25.499 11.127 0.384 1.00 70.99 96 GLU A CA 1
ATOM 759 C C . GLU A 1 96 ? -26.349 10.025 0.998 1.00 65.12 96 GLU A C 1
ATOM 760 O O . GLU A 1 96 ? -27.568 10.121 1.015 1.00 71.11 96 GLU A O 1
ATOM 774 N N . THR B 1 2 ? -26.841 -15.451 -9.521 1.00 45.79 2 THR B N 1
ATOM 775 C CA . THR B 1 2 ? -26.791 -16.778 -8.926 1.00 52.14 2 THR B CA 1
ATOM 776 C C . THR B 1 2 ? -25.352 -17.285 -8.912 1.00 47.75 2 THR B C 1
ATOM 777 O O . THR B 1 2 ? -24.512 -16.772 -9.660 1.00 44.96 2 THR B O 1
ATOM 781 N N . PRO B 1 3 ? -25.057 -18.269 -8.043 1.00 45.57 3 PRO B N 1
ATOM 782 C CA . PRO B 1 3 ? -23.731 -18.884 -7.981 1.00 45.19 3 PRO B CA 1
ATOM 783 C C . PRO B 1 3 ? -23.227 -19.338 -9.347 1.00 45.11 3 PRO B C 1
ATOM 784 O O . PRO B 1 3 ? -22.089 -19.053 -9.683 1.00 36.71 3 PRO B O 1
ATOM 788 N N . ILE B 1 4 ? -24.074 -19.985 -10.137 1.00 45.18 4 ILE B N 1
ATOM 789 C CA . ILE B 1 4 ? -23.637 -20.434 -11.452 1.00 48.36 4 ILE B CA 1
ATOM 790 C C . ILE B 1 4 ? -23.391 -19.260 -12.404 1.00 35.57 4 ILE B C 1
ATOM 791 O O . ILE B 1 4 ? -22.463 -19.309 -13.203 1.00 36.70 4 ILE B O 1
ATOM 796 N N . GLU B 1 5 ? -24.202 -18.210 -12.315 1.00 37.53 5 GLU B N 1
ATOM 797 C CA . GLU B 1 5 ? -23.950 -17.015 -13.127 1.00 36.78 5 GLU B CA 1
ATOM 798 C C . GLU B 1 5 ? -22.568 -16.404 -12.794 1.00 39.46 5 GLU B C 1
ATOM 799 O O . GLU B 1 5 ? -21.856 -15.939 -13.692 1.00 38.18 5 GLU B O 1
ATOM 805 N N . TYR B 1 6 ? -22.164 -16.453 -11.526 1.00 36.05 6 TYR B N 1
ATOM 806 C CA . TYR B 1 6 ? -20.829 -15.973 -11.154 1.00 36.40 6 TYR B CA 1
ATOM 807 C C . TYR B 1 6 ? -19.725 -16.813 -11.795 1.00 34.12 6 TYR B C 1
ATOM 808 O O . TYR B 1 6 ? -18.735 -16.275 -12.287 1.00 33.70 6 TYR B O 1
ATOM 817 N N . ILE B 1 7 ? -19.902 -18.129 -11.796 1.00 32.80 7 ILE B N 1
ATOM 818 C CA . ILE B 1 7 ? -18.906 -19.030 -12.355 1.00 35.18 7 ILE B CA 1
ATOM 819 C C . ILE B 1 7 ? -18.862 -18.878 -13.868 1.00 33.89 7 ILE B C 1
ATOM 820 O O . ILE B 1 7 ? -17.785 -18.879 -14.461 1.00 32.75 7 ILE B O 1
ATOM 825 N N . ASP B 1 8 ? -20.027 -18.711 -14.494 1.00 32.68 8 ASP B N 1
ATOM 826 C CA . ASP B 1 8 ? -20.065 -18.546 -15.943 1.00 37.26 8 ASP B CA 1
ATOM 827 C C . ASP B 1 8 ? -19.469 -17.204 -16.392 1.00 40.18 8 ASP B C 1
ATOM 828 O O . ASP B 1 8 ? -18.868 -17.114 -17.466 1.00 36.31 8 ASP B O 1
ATOM 833 N N . ARG B 1 9 ? -19.633 -16.168 -15.574 1.00 37.86 9 ARG B N 1
ATOM 834 C CA . ARG B 1 9 ? -18.996 -14.880 -15.845 1.00 37.84 9 ARG B CA 1
ATOM 835 C C . ARG B 1 9 ? -17.454 -15.049 -15.891 1.00 42.79 9 ARG B C 1
ATOM 836 O O . ARG B 1 9 ? -16.782 -14.583 -16.823 1.00 38.49 9 ARG B O 1
ATOM 844 N N . ALA B 1 10 ? -16.904 -15.745 -14.901 1.00 31.81 10 ALA B N 1
ATOM 845 C CA . ALA B 1 10 ? -15.466 -15.994 -14.856 1.00 32.08 10 ALA B CA 1
ATOM 846 C C . ALA B 1 10 ? -14.997 -16.898 -16.013 1.00 33.49 10 ALA B C 1
ATOM 847 O O . ALA B 1 10 ? -13.931 -16.671 -16.588 1.00 33.94 10 ALA B O 1
ATOM 849 N N . LEU B 1 11 ? -15.781 -17.922 -16.349 1.00 33.36 11 LEU B N 1
ATOM 850 C CA . LEU B 1 11 ? -15.423 -18.803 -17.458 1.00 35.55 11 LEU B CA 1
ATOM 851 C C . LEU B 1 11 ? -15.384 -18.067 -18.783 1.00 38.64 11 LEU B C 1
ATOM 852 O O . LEU B 1 11 ? -14.503 -18.319 -19.618 1.00 36.35 11 LEU B O 1
ATOM 857 N N . ALA B 1 12 ? -16.332 -17.153 -18.975 1.00 34.62 12 ALA B N 1
ATOM 858 C CA . ALA B 1 12 ? -16.382 -16.381 -20.209 1.00 42.51 12 ALA B CA 1
ATOM 859 C C . ALA B 1 12 ? -15.114 -15.531 -20.368 1.00 42.69 12 ALA B C 1
ATOM 860 O O . ALA B 1 12 ? -14.543 -15.442 -21.463 1.00 37.61 12 ALA B O 1
ATOM 862 N N . LEU B 1 13 ? -14.673 -14.913 -19.276 1.00 39.70 13 LEU B N 1
ATOM 863 C CA . LEU B 1 13 ? -13.470 -14.094 -19.317 1.00 34.65 13 LEU B CA 1
ATOM 864 C C . LEU B 1 13 ? -12.239 -14.955 -19.586 1.00 36.42 13 LEU B C 1
ATOM 865 O O . LEU B 1 13 ? -11.370 -14.577 -20.370 1.00 36.14 13 LEU B O 1
ATOM 870 N N . VAL B 1 14 ? -12.180 -16.126 -18.953 1.00 33.86 14 VAL B N 1
ATOM 871 C CA . VAL B 1 14 ? -11.032 -17.020 -19.107 1.00 35.25 14 VAL B CA 1
ATOM 872 C C . VAL B 1 14 ? -10.925 -17.491 -20.551 1.00 42.27 14 VAL B C 1
ATOM 873 O O . VAL B 1 14 ? -9.841 -17.460 -21.146 1.00 38.24 14 VAL B O 1
ATOM 877 N N . VAL B 1 15 ? -12.063 -17.895 -21.110 1.00 34.28 15 VAL B N 1
ATOM 878 C CA . VAL B 1 15 ? -12.144 -18.349 -22.482 1.00 40.37 15 VAL B CA 1
ATOM 879 C C . VAL B 1 15 ? -11.781 -17.220 -23.457 1.00 42.59 15 VAL B C 1
ATOM 880 O O . VAL B 1 15 ? -11.131 -17.461 -24.478 1.00 41.35 15 VAL B O 1
ATOM 884 N N . ASP B 1 16 ? -12.170 -15.988 -23.124 1.00 40.29 16 ASP B N 1
ATOM 885 C CA . ASP B 1 16 ? -11.819 -14.813 -23.925 1.00 43.53 16 ASP B CA 1
ATOM 886 C C . ASP B 1 16 ? -10.305 -14.601 -23.985 1.00 44.27 16 ASP B C 1
ATOM 887 O O . ASP B 1 16 ? -9.748 -14.263 -25.034 1.00 41.41 16 ASP B O 1
ATOM 892 N N . ARG B 1 17 ? -9.652 -14.787 -22.844 1.00 39.17 17 ARG B N 1
ATOM 893 C CA . ARG B 1 17 ? -8.207 -14.645 -22.743 1.00 36.36 17 ARG B CA 1
ATOM 894 C C . ARG B 1 17 ? -7.517 -15.812 -23.449 1.00 40.56 17 ARG B C 1
ATOM 895 O O . ARG B 1 17 ? -6.476 -15.640 -24.084 1.00 46.35 17 ARG B O 1
ATOM 903 N N . LEU B 1 18 ? -8.105 -17.002 -23.344 1.00 40.02 18 LEU B N 1
ATOM 904 C CA . LEU B 1 18 ? -7.533 -18.175 -24.003 1.00 36.50 18 LEU B CA 1
ATOM 905 C C . LEU B 1 18 ? -7.522 -18.017 -25.515 1.00 44.11 18 LEU B C 1
ATOM 906 O O . LEU B 1 18 ? -6.697 -18.633 -26.195 1.00 45.19 18 LEU B O 1
ATOM 911 N N . ALA B 1 19 ? -8.412 -17.180 -26.046 1.00 43.00 19 ALA B N 1
ATOM 912 C CA . ALA B 1 19 ? -8.423 -16.951 -27.493 1.00 52.38 19 ALA B CA 1
ATOM 913 C C . ALA B 1 19 ? -7.162 -16.215 -27.934 1.00 49.56 19 ALA B C 1
ATOM 914 O O . ALA B 1 19 ? -6.674 -16.415 -29.041 1.00 54.01 19 ALA B O 1
ATOM 916 N N . ARG B 1 20 ? -6.627 -15.372 -27.063 1.00 42.32 20 ARG B N 1
ATOM 917 C CA . ARG B 1 20 ? -5.416 -14.633 -27.416 1.00 48.30 20 ARG B CA 1
ATOM 918 C C . ARG B 1 20 ? -4.185 -15.471 -27.153 1.00 42.57 20 ARG B C 1
ATOM 919 O O . ARG B 1 20 ? -3.210 -15.403 -27.899 1.00 46.05 20 ARG B O 1
ATOM 927 N N . TYR B 1 21 ? -4.218 -16.234 -26.060 1.00 50.61 21 TYR B N 1
ATOM 928 C CA . TYR B 1 21 ? -3.074 -17.056 -25.662 1.00 48.73 21 TYR B CA 1
ATOM 929 C C . TYR B 1 21 ? -3.433 -18.516 -25.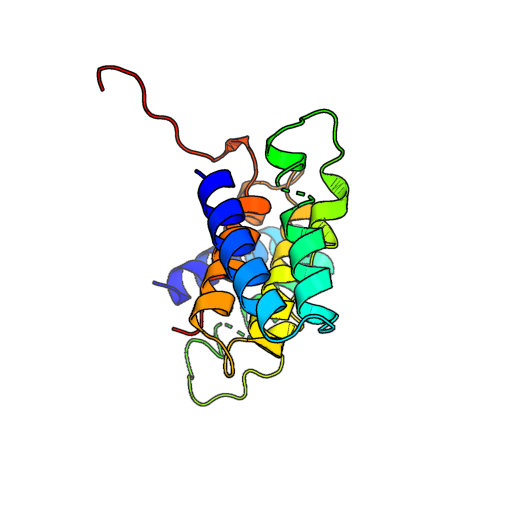425 1.00 48.76 21 TYR B C 1
ATOM 930 O O . TYR B 1 21 ? -3.318 -19.006 -24.295 1.00 37.39 21 TYR B O 1
ATOM 939 N N . PRO B 1 22 ? -3.840 -19.228 -26.494 1.00 47.42 22 PRO B N 1
ATOM 940 C CA . PRO B 1 22 ? -4.191 -20.641 -26.341 1.00 49.62 22 PRO B CA 1
ATOM 941 C C . PRO B 1 22 ? -3.022 -21.415 -25.763 1.00 42.73 22 PRO B C 1
ATOM 942 O O . PRO B 1 22 ? -1.886 -21.207 -26.186 1.00 41.55 22 PRO B O 1
ATOM 946 N N . GLY B 1 23 ? -3.299 -22.262 -24.780 1.00 40.72 23 GLY B N 1
ATOM 947 C CA . GLY B 1 23 ? -2.271 -23.056 -24.135 1.00 41.51 23 GLY B CA 1
ATOM 948 C C . GLY B 1 23 ? -1.682 -22.460 -22.865 1.00 45.58 23 GLY B C 1
ATOM 949 O O . GLY B 1 23 ? -0.993 -23.171 -22.126 1.00 44.97 23 GLY B O 1
ATOM 950 N N . TYR B 1 24 ? -1.932 -21.172 -22.615 1.00 37.61 24 TYR B N 1
ATOM 951 C CA . TYR B 1 24 ? -1.397 -20.484 -21.427 1.00 36.40 24 TYR B CA 1
ATOM 952 C C . TYR B 1 24 ? -1.829 -21.257 -20.189 1.00 43.62 24 TYR B C 1
ATOM 953 O O . TYR B 1 24 ? -3.020 -21.375 -19.911 1.00 39.87 24 TYR B O 1
ATOM 962 N N . GLU B 1 25 ? -0.860 -21.810 -19.464 1.00 42.43 25 GLU B N 1
ATOM 963 C CA . GLU B 1 25 ? -1.158 -22.844 -18.472 1.00 39.98 25 GLU B CA 1
ATOM 964 C C . GLU B 1 25 ? -1.968 -22.316 -17.290 1.00 38.16 25 GLU B C 1
ATOM 965 O O . GLU B 1 25 ? -2.809 -23.034 -16.725 1.00 35.92 25 GLU B O 1
ATOM 971 N N . VAL B 1 26 ? -1.711 -21.073 -16.914 1.00 35.80 26 VAL B N 1
ATOM 972 C CA . VAL B 1 26 ? -2.468 -20.457 -15.831 1.00 42.70 26 VAL B CA 1
ATOM 973 C C . VAL B 1 26 ? -3.959 -20.420 -16.183 1.00 42.29 26 VAL B C 1
ATOM 974 O O . VAL B 1 26 ? -4.804 -20.724 -15.340 1.00 37.35 26 VAL B O 1
ATOM 978 N N . LEU B 1 27 ? -4.279 -20.071 -17.427 1.00 43.11 27 LEU B N 1
ATOM 979 C CA . LEU B 1 27 ? -5.680 -20.020 -17.858 1.00 37.53 27 LEU B CA 1
ATOM 980 C C . LEU B 1 27 ? -6.324 -21.406 -17.967 1.00 35.57 27 LEU B C 1
ATOM 981 O O . LEU B 1 27 ? -7.507 -21.574 -17.650 1.00 36.81 27 LEU B O 1
ATOM 986 N N . LEU B 1 28 ? -5.571 -22.386 -18.462 1.00 36.13 28 LEU B N 1
ATOM 987 C CA . LEU B 1 28 ? -6.074 -23.752 -18.563 1.00 40.31 28 LEU B CA 1
ATOM 988 C C . LEU B 1 28 ? -6.405 -24.281 -17.177 1.00 37.48 28 LEU B C 1
ATOM 989 O O . LEU B 1 28 ? -7.418 -24.964 -16.988 1.00 35.43 28 LEU B O 1
ATOM 994 N N . SER B 1 29 ? -5.551 -23.957 -16.208 1.00 34.69 29 SER B N 1
ATOM 995 C CA . SER B 1 29 ? -5.775 -24.405 -14.835 1.00 36.06 29 SER B CA 1
ATOM 996 C C . SER B 1 29 ? -7.015 -23.714 -14.246 1.00 35.61 29 SER B C 1
ATOM 997 O O . SER B 1 29 ? -7.842 -24.369 -13.608 1.00 34.27 29 SER B O 1
ATOM 1000 N N . ALA B 1 30 ? -7.150 -22.403 -14.471 1.00 35.92 30 ALA B N 1
ATOM 1001 C CA . ALA B 1 30 ? -8.333 -21.678 -13.985 1.00 35.74 30 ALA B CA 1
ATOM 1002 C C . ALA B 1 30 ? -9.600 -22.246 -14.607 1.00 30.67 30 ALA B C 1
ATOM 1003 O O . ALA B 1 30 ? -10.606 -22.429 -13.920 1.00 32.74 30 ALA B O 1
ATOM 1005 N N . GLU B 1 31 ? -9.543 -22.542 -15.905 1.00 34.11 31 GLU B N 1
ATOM 1006 C CA . GLU B 1 31 ? -10.678 -23.142 -16.599 1.00 34.50 31 GLU B CA 1
ATOM 1007 C C . GLU B 1 31 ? -11.123 -24.475 -15.981 1.00 35.01 31 GLU B C 1
ATOM 1008 O O . GLU B 1 31 ? -12.309 -24.690 -15.744 1.00 33.66 31 GLU B O 1
ATOM 1014 N N . LYS B 1 32 ? -10.174 -25.376 -15.758 1.00 35.65 32 LYS B N 1
ATOM 1015 C CA . LYS B 1 32 ? -10.486 -26.684 -15.192 1.00 34.67 32 LYS B CA 1
ATOM 1016 C C . LYS B 1 32 ? -11.046 -26.549 -13.785 1.00 28.53 32 LYS B C 1
ATOM 1017 O O . LYS B 1 32 ? -11.961 -27.274 -13.416 1.00 31.30 32 LYS B O 1
ATOM 1019 N N . GLN B 1 33 ? -10.498 -25.620 -13.005 1.00 31.80 33 GLN B N 1
ATOM 1020 C CA . GLN B 1 33 ? -11.013 -25.389 -11.659 1.00 36.55 33 GLN B CA 1
ATOM 1021 C C . GLN B 1 33 ? -12.419 -24.803 -11.674 1.00 36.66 33 GLN B C 1
ATOM 1022 O O . GLN B 1 33 ? -13.265 -25.206 -10.881 1.00 32.64 33 GLN B O 1
ATOM 1028 N N . LEU B 1 34 ? -12.660 -23.842 -12.559 1.00 32.52 34 LEU B N 1
ATOM 1029 C CA . LEU B 1 34 ? -14.001 -23.282 -12.701 1.00 34.86 34 LEU B CA 1
ATOM 1030 C C . LEU B 1 34 ? -15.045 -24.333 -13.143 1.00 37.59 34 LEU B C 1
ATOM 1031 O O . LEU B 1 34 ? -16.162 -24.382 -12.604 1.00 32.60 34 LEU B O 1
ATOM 1036 N N . GLN B 1 35 ? -14.685 -25.172 -14.115 1.00 34.89 35 GLN B N 1
ATOM 1037 C CA . GLN B 1 35 ? -15.589 -26.212 -14.596 1.00 39.92 35 GLN B CA 1
ATOM 1038 C C . GLN B 1 35 ? -15.934 -27.201 -13.491 1.00 38.86 35 GLN B C 1
ATOM 1039 O O . GLN B 1 35 ? -17.071 -27.672 -13.412 1.00 33.78 35 GLN B O 1
ATOM 1045 N N . TYR B 1 36 ? -14.954 -27.516 -12.649 1.00 31.81 36 TYR B N 1
ATOM 1046 C CA . TYR B 1 36 ? -15.176 -28.450 -11.543 1.00 35.37 36 TYR B CA 1
ATOM 1047 C C . TYR B 1 36 ? -16.190 -27.873 -10.557 1.00 34.71 36 TYR B C 1
ATOM 1048 O O . TYR B 1 36 ? -17.119 -28.579 -10.111 1.00 30.47 36 TYR B O 1
ATOM 1065 N N . ARG B 1 38 ? -18.386 -25.579 -11.163 1.00 35.06 38 ARG B N 1
ATOM 1066 C CA . ARG B 1 38 ? -19.662 -25.533 -11.858 1.00 33.70 38 ARG B CA 1
ATOM 1067 C C . ARG B 1 38 ? -20.377 -26.886 -11.746 1.00 32.51 38 ARG B C 1
ATOM 1068 O O . ARG B 1 38 ? -21.570 -26.947 -11.442 1.00 35.25 38 ARG B O 1
ATOM 1076 N N . SER B 1 39 ? -19.643 -27.963 -11.991 1.00 34.20 39 SER B N 1
ATOM 1077 C CA . SER B 1 39 ? -20.222 -29.314 -11.922 1.00 37.23 39 SER B CA 1
ATOM 1078 C C . SER B 1 39 ? -20.785 -29.613 -10.544 1.00 38.12 39 SER B C 1
ATOM 1079 O O . SER B 1 39 ? -21.873 -30.154 -10.402 1.00 35.21 39 SER B O 1
ATOM 1082 N N . VAL B 1 40 ? -20.028 -29.244 -9.527 1.00 34.24 40 VAL B N 1
ATOM 1083 C CA . VAL B 1 40 ? -20.390 -29.542 -8.157 1.00 37.55 40 VAL B CA 1
ATOM 1084 C C . VAL B 1 40 ? -21.552 -28.66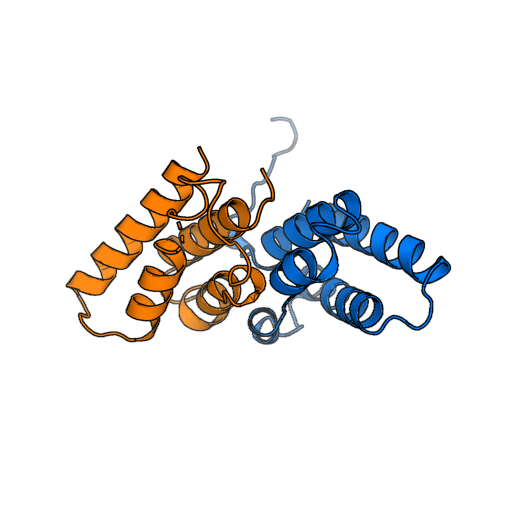5 -7.687 1.00 35.41 40 VAL B C 1
ATOM 1085 O O . VAL B 1 40 ? -22.426 -29.132 -6.955 1.00 43.67 40 VAL B O 1
ATOM 1089 N N . LEU B 1 41 ? -21.585 -27.403 -8.124 1.00 35.28 41 LEU B N 1
ATOM 1090 C CA . LEU B 1 41 ? -22.737 -26.550 -7.835 1.00 35.71 41 LEU B CA 1
ATOM 1091 C C . LEU B 1 41 ? -24.007 -27.042 -8.519 1.00 43.05 41 LEU B C 1
ATOM 1092 O O . LEU B 1 41 ? -25.092 -26.931 -7.956 1.00 37.00 41 LEU B O 1
ATOM 1097 N N . LEU B 1 42 ? -23.885 -27.561 -9.735 1.00 34.84 42 LEU B N 1
ATOM 1098 C CA . LEU B 1 42 ? -25.070 -28.039 -10.462 1.00 39.57 42 LEU B CA 1
ATOM 1099 C C . LEU B 1 42 ? -25.581 -29.365 -9.940 1.00 35.11 42 LEU B C 1
ATOM 1100 O O . LEU B 1 42 ? -26.782 -29.580 -9.873 1.00 40.20 42 LEU B O 1
ATOM 1105 N N . ASP B 1 43 ? -24.656 -30.259 -9.603 1.00 42.47 43 ASP B N 1
ATOM 1106 C CA . ASP B 1 43 ? -25.009 -31.565 -9.084 1.00 44.40 43 ASP B CA 1
ATOM 1107 C C . ASP B 1 43 ? -24.553 -31.647 -7.642 1.00 42.81 43 ASP B C 1
ATOM 1108 O O . ASP B 1 43 ? -23.404 -31.983 -7.369 1.00 42.84 43 ASP B O 1
ATOM 1113 N N . ARG B 1 44 ? -25.461 -31.344 -6.722 1.00 46.00 44 ARG B N 1
ATOM 1114 C CA . ARG B 1 44 ? -25.123 -31.334 -5.307 1.00 43.43 44 ARG B CA 1
ATOM 1115 C C . ARG B 1 44 ? -24.767 -32.714 -4.776 1.00 43.00 44 ARG B C 1
ATOM 1116 O O . ARG B 1 44 ? -24.193 -32.828 -3.702 1.00 46.61 44 ARG B O 1
ATOM 1124 N N . SER B 1 45 ? -25.098 -33.758 -5.525 1.00 40.91 45 SER B N 1
ATOM 1125 C CA . SER B 1 45 ? -24.754 -35.119 -5.108 1.00 49.04 45 SER B CA 1
ATOM 1126 C C . SER B 1 45 ? -23.290 -35.499 -5.390 1.00 49.14 45 SER B C 1
ATOM 1127 O O . SER B 1 45 ? -22.789 -36.499 -4.868 1.00 43.72 45 SER B O 1
ATOM 1130 N N . LEU B 1 46 ? -22.589 -34.700 -6.193 1.00 43.43 46 LEU B N 1
ATOM 1131 C CA . LEU B 1 46 ? -21.213 -35.037 -6.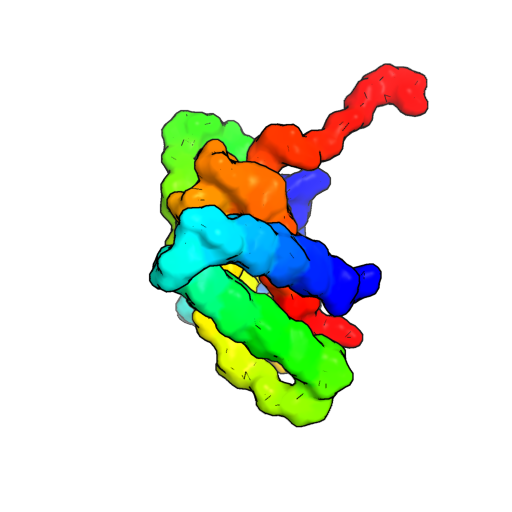565 1.00 43.94 46 LEU B CA 1
ATOM 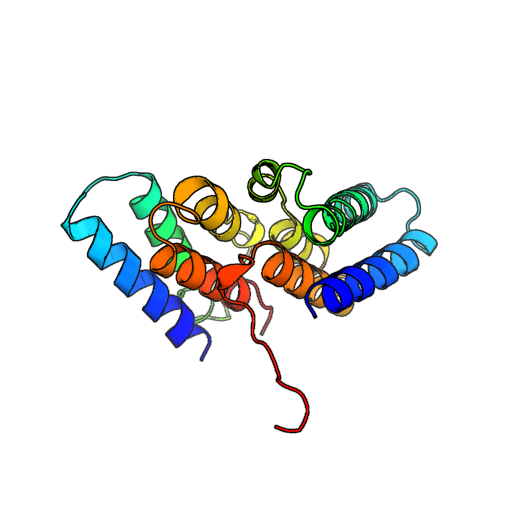1132 C C . LEU B 1 46 ? -20.244 -34.961 -5.394 1.00 48.75 46 LEU B C 1
ATOM 1133 O O . LEU B 1 46 ? -20.408 -34.130 -4.504 1.00 47.88 46 LEU B O 1
ATOM 1138 N N . ASP B 1 47 ? -19.234 -35.829 -5.405 1.00 40.92 47 ASP B N 1
ATOM 1139 C CA . ASP B 1 47 ? -18.141 -35.748 -4.440 1.00 51.25 47 ASP B CA 1
ATOM 1140 C C . ASP B 1 47 ? -17.441 -34.393 -4.505 1.00 52.22 47 ASP B C 1
ATOM 1141 O O . ASP B 1 47 ? -16.983 -33.982 -5.568 1.00 57.83 47 ASP B O 1
ATOM 1146 N N . ARG B 1 48 ? -17.356 -33.719 -3.358 1.00 48.68 48 ARG B N 1
ATOM 1147 C CA . ARG B 1 48 ? -16.836 -32.362 -3.258 1.00 51.27 48 ARG B CA 1
ATOM 1148 C C . ARG B 1 48 ? -15.415 -32.313 -2.726 1.00 50.74 48 ARG B C 1
ATOM 1149 O O . ARG B 1 48 ? -14.951 -31.248 -2.375 1.00 47.08 48 ARG B O 1
ATOM 1157 N N . SER B 1 49 ? -14.742 -33.459 -2.649 1.00 51.87 49 SER B N 1
ATOM 1158 C CA . SER B 1 49 ? -13.519 -33.564 -1.854 1.00 59.05 49 SER B CA 1
ATOM 1159 C C . SER B 1 49 ? -12.309 -32.886 -2.495 1.00 56.86 49 SER B C 1
ATOM 1160 O O . SER B 1 49 ? -11.248 -32.814 -1.885 1.00 58.87 49 SER B O 1
ATOM 1163 N N . ALA B 1 50 ? -12.459 -32.383 -3.714 1.00 52.16 50 ALA B N 1
ATOM 1164 C CA . ALA B 1 50 ? -11.360 -31.675 -4.356 1.00 49.70 50 ALA B CA 1
ATOM 1165 C C . ALA B 1 50 ? -11.478 -30.154 -4.185 1.00 43.07 50 ALA B C 1
ATOM 1166 O O . ALA B 1 50 ? -10.519 -29.428 -4.456 1.00 44.34 50 ALA B O 1
ATOM 1168 N N . LEU B 1 51 ? -12.642 -29.672 -3.730 1.00 40.59 51 LEU B N 1
ATOM 1169 C CA . LEU B 1 51 ? -12.833 -28.223 -3.506 1.00 39.41 51 LEU B CA 1
ATOM 1170 C C . LEU B 1 51 ? -11.701 -27.628 -2.688 1.00 37.33 51 LEU B C 1
ATOM 1171 O O . LEU B 1 51 ? -11.208 -26.550 -2.990 1.00 36.22 51 LEU B O 1
ATOM 1176 N N . HIS B 1 52 ? -11.258 -28.333 -1.651 1.00 37.38 52 HIS B N 1
ATOM 1177 C CA . HIS B 1 52 ? -10.228 -27.739 -0.790 1.00 39.34 52 HIS B CA 1
ATOM 1178 C C . HIS B 1 52 ? -8.857 -27.646 -1.494 1.00 42.96 52 HIS B C 1
ATOM 1179 O O . HIS B 1 52 ? -7.916 -27.058 -0.973 1.00 39.28 52 HIS B O 1
ATOM 1186 N N . ARG B 1 53 ? -8.759 -28.237 -2.678 1.00 41.10 53 ARG B N 1
ATOM 1187 C CA . ARG B 1 53 ? -7.510 -28.244 -3.416 1.00 42.15 53 ARG B CA 1
ATOM 1188 C C . ARG B 1 53 ? -7.434 -27.107 -4.427 1.00 43.78 53 ARG B C 1
ATOM 1189 O O . ARG B 1 53 ? -6.372 -26.847 -4.971 1.00 39.80 53 ARG B O 1
ATOM 1197 N N . LEU B 1 54 ? -8.553 -26.427 -4.677 1.00 33.77 54 LEU B N 1
ATOM 1198 C CA . LEU B 1 54 ? -8.564 -25.338 -5.654 1.00 34.99 54 LEU B CA 1
ATOM 1199 C C . LEU B 1 54 ? -7.722 -24.150 -5.207 1.00 45.59 54 LEU B C 1
ATOM 1200 O O . LEU B 1 54 ? -7.602 -23.879 -4.012 1.00 33.91 54 LEU B O 1
ATOM 1205 N N . THR B 1 55 ? -7.168 -23.433 -6.182 1.00 33.92 55 THR B N 1
ATOM 1206 C CA . THR B 1 55 ? -6.222 -22.359 -5.912 1.00 33.85 55 THR B CA 1
ATOM 1207 C C . THR B 1 55 ? -6.612 -21.072 -6.624 1.00 31.11 55 THR B C 1
ATOM 1208 O O . THR B 1 55 ? -5.783 -20.203 -6.822 1.00 32.13 55 THR B O 1
ATOM 1212 N N . LEU B 1 56 ? -7.880 -20.973 -7.012 1.00 31.45 56 LEU B N 1
ATOM 1213 C CA . LEU B 1 56 ? -8.368 -19.882 -7.841 1.00 33.77 56 LEU B CA 1
ATOM 1214 C C . LEU B 1 56 ? -8.133 -18.499 -7.244 1.00 37.42 56 LEU B C 1
ATOM 1215 O O . LEU B 1 56 ? -7.735 -17.572 -7.962 1.00 32.82 56 LEU B O 1
ATOM 1220 N N . GLY B 1 57 ? -8.387 -18.345 -5.945 1.00 29.11 57 GLY B N 1
ATOM 1221 C CA . GLY B 1 57 ? -8.058 -17.098 -5.254 1.00 32.35 57 GLY B CA 1
ATOM 1222 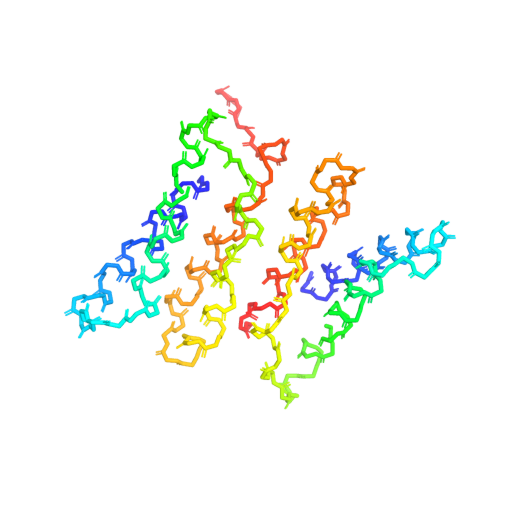C C . GLY B 1 57 ? -6.585 -16.716 -5.368 1.00 37.87 57 GLY B C 1
ATOM 1223 O O . GLY B 1 57 ? -6.253 -15.564 -5.674 1.00 34.52 57 GLY B O 1
ATOM 1224 N N . SER B 1 58 ? -5.697 -17.689 -5.133 1.00 39.27 58 SER B N 1
ATOM 1225 C CA . SER B 1 58 ? -4.253 -17.474 -5.236 1.00 34.74 58 SER B CA 1
ATOM 1226 C C . SER B 1 58 ? -3.817 -17.078 -6.636 1.00 30.12 58 SER B C 1
ATOM 1227 O O . SER B 1 58 ? -2.956 -16.218 -6.792 1.00 34.23 58 SER B O 1
ATOM 1230 N N . ILE B 1 59 ? -4.367 -17.768 -7.635 1.00 33.95 59 ILE B N 1
ATOM 1231 C CA . ILE B 1 59 ? -4.049 -17.494 -9.029 1.00 34.81 59 ILE B CA 1
ATOM 1232 C C . ILE B 1 59 ? -4.420 -16.063 -9.388 1.00 32.90 59 ILE B C 1
ATOM 1233 O O . ILE B 1 59 ? -3.639 -15.354 -10.015 1.00 35.58 59 ILE B O 1
ATOM 1238 N N . ALA B 1 60 ? -5.622 -15.652 -8.981 1.00 37.29 60 ALA B N 1
ATOM 1239 C CA . ALA B 1 60 ? -6.098 -14.290 -9.205 1.00 35.68 60 ALA B CA 1
ATOM 1240 C C . ALA B 1 60 ? -5.139 -13.250 -8.638 1.00 39.74 60 ALA B C 1
ATOM 1241 O O . ALA B 1 60 ? -4.734 -12.315 -9.334 1.00 38.35 60 ALA B O 1
ATOM 1243 N N . VAL B 1 61 ? -4.780 -13.406 -7.367 1.00 34.50 61 VAL B N 1
ATOM 1244 C CA . VAL B 1 61 ? -3.844 -12.490 -6.744 1.00 35.49 61 VAL B CA 1
ATOM 1245 C C . VAL B 1 61 ? -2.460 -12.523 -7.406 1.00 36.03 61 VAL B C 1
ATOM 1246 O O . VAL B 1 61 ? -1.905 -11.483 -7.740 1.00 40.32 61 VAL B O 1
ATOM 1250 N N . LYS B 1 62 ? -1.899 -13.713 -7.589 1.00 35.70 62 LYS B N 1
ATOM 1251 C CA . LYS B 1 62 ? -0.500 -13.807 -8.011 1.00 37.71 62 LYS B CA 1
ATOM 1252 C C . LYS B 1 62 ? -0.311 -13.434 -9.482 1.00 39.00 62 LYS B C 1
ATOM 1253 O O . LYS B 1 62 ? 0.691 -12.820 -9.864 1.00 37.98 62 LYS B O 1
ATOM 1259 N N . GLU B 1 63 ? -1.307 -13.752 -10.299 1.00 39.23 63 GLU B N 1
ATOM 1260 C CA . GLU B 1 63 ? -1.128 -13.686 -11.738 1.00 42.77 63 GLU B CA 1
ATOM 1261 C C . GLU B 1 63 ? -1.907 -12.539 -12.396 1.00 41.56 63 GLU B C 1
ATOM 1262 O O . GLU B 1 63 ? -1.513 -12.055 -13.461 1.00 46.27 63 GLU B O 1
ATOM 1268 N N . PHE B 1 64 ? -2.987 -12.079 -11.769 1.00 38.00 64 PHE B N 1
ATOM 1269 C CA . PHE B 1 64 ? -3.895 -11.193 -12.488 1.00 37.05 64 PHE B CA 1
ATOM 1270 C C . PHE B 1 64 ? -4.266 -9.862 -11.820 1.00 42.64 64 PHE B C 1
ATOM 1271 O O . PHE B 1 64 ? -4.806 -8.977 -12.494 1.00 39.91 64 PHE B O 1
ATOM 1279 N N . ASP B 1 65 ? -3.976 -9.699 -10.529 1.00 38.43 65 ASP B N 1
ATOM 1280 C CA . ASP B 1 65 ? -4.312 -8.450 -9.832 1.00 40.82 65 ASP B CA 1
ATOM 1281 C C . ASP B 1 65 ? -3.785 -7.192 -10.556 1.00 44.36 65 ASP B C 1
ATOM 1282 O O . ASP B 1 65 ? -4.471 -6.175 -10.645 1.00 42.78 65 ASP B O 1
ATOM 1287 N N . GLU B 1 66 ? -2.575 -7.280 -11.085 1.00 44.50 66 GLU B N 1
ATOM 1288 C CA . GLU B 1 66 ? -1.973 -6.138 -11.763 1.00 53.50 66 GLU B CA 1
ATOM 1289 C C . GLU B 1 66 ? -2.292 -6.122 -13.258 1.00 52.70 66 GLU B C 1
ATOM 1290 O O . GLU B 1 66 ? -2.613 -5.078 -13.816 1.00 56.98 66 GLU B O 1
ATOM 1296 N N . THR B 1 67 ? -2.228 -7.291 -13.894 1.00 46.72 67 THR B N 1
ATOM 1297 C CA . THR B 1 67 ? -2.257 -7.378 -15.358 1.00 55.01 67 THR B CA 1
ATOM 1298 C C . THR B 1 67 ? -3.656 -7.433 -15.954 1.00 48.65 67 THR B C 1
ATOM 1299 O O . THR B 1 67 ? -3.882 -6.972 -17.079 1.00 47.35 67 THR B O 1
ATOM 1303 N N . ASP B 1 68 ? -4.588 -7.994 -15.193 1.00 43.99 68 ASP B N 1
ATOM 1304 C CA . ASP B 1 68 ? -5.946 -8.236 -15.672 1.00 44.08 68 ASP B CA 1
ATOM 1305 C C . ASP B 1 68 ? -6.939 -8.170 -14.505 1.00 41.87 68 ASP B C 1
ATOM 1306 O O . ASP B 1 68 ? -7.454 -9.202 -14.069 1.00 39.35 68 ASP B O 1
ATOM 1311 N N . PRO B 1 69 ? -7.211 -6.955 -13.993 1.00 45.52 69 PRO B N 1
ATOM 1312 C CA . PRO B 1 69 ? -8.064 -6.804 -12.801 1.00 44.76 69 PRO B CA 1
ATOM 1313 C C . PRO B 1 69 ? -9.509 -7.262 -13.006 1.00 42.21 69 PRO B C 1
ATOM 1314 O O . PRO B 1 69 ? -10.137 -7.731 -12.060 1.00 38.22 69 PRO B O 1
ATOM 1318 N N . GLU B 1 70 ? -10.043 -7.096 -14.212 1.00 36.74 70 GLU B N 1
ATOM 1319 C CA . GLU B 1 70 ? -11.357 -7.655 -14.530 1.00 37.21 70 GLU B CA 1
ATOM 1320 C C . GLU B 1 70 ? -11.395 -9.170 -14.311 1.00 40.75 70 GLU B C 1
ATOM 1321 O O . GLU B 1 70 ? -12.288 -9.692 -13.629 1.00 39.27 70 GLU B O 1
ATOM 1327 N N . LEU B 1 71 ? -10.421 -9.878 -14.876 1.00 36.29 71 LEU B N 1
ATOM 1328 C CA . LEU B 1 71 ? -10.377 -11.333 -14.744 1.00 36.42 71 LEU B CA 1
ATOM 1329 C C . LEU B 1 71 ? -10.143 -11.733 -13.293 1.00 34.97 71 LEU B C 1
ATOM 1330 O O . LEU B 1 71 ? -10.809 -12.637 -12.779 1.00 33.94 71 LEU B O 1
ATOM 1335 N N . SER B 1 72 ? -9.227 -11.040 -12.629 1.00 35.95 72 SER B N 1
ATOM 1336 C CA . SER B 1 72 ? -8.912 -11.340 -11.238 1.00 36.34 72 SER B CA 1
ATOM 1337 C C . SER B 1 72 ? -10.148 -11.252 -10.325 1.00 38.34 72 SER B C 1
ATOM 1338 O O . SER B 1 72 ? -10.397 -12.150 -9.523 1.00 32.51 72 SER B O 1
ATOM 1341 N N . ARG B 1 73 ? -10.922 -10.179 -10.456 1.00 36.00 73 ARG B N 1
ATOM 1342 C CA . ARG B 1 73 ? -12.131 -10.028 -9.652 1.00 30.89 73 ARG B CA 1
ATOM 1343 C C . ARG B 1 73 ? -13.139 -11.142 -9.939 1.00 33.48 73 ARG B C 1
ATOM 1344 O O . ARG B 1 73 ? -13.755 -11.689 -9.016 1.00 31.65 73 ARG B O 1
ATOM 1352 N N . ALA B 1 74 ? -13.311 -11.488 -11.211 1.00 32.24 74 ALA B N 1
ATOM 1353 C CA . ALA B 1 74 ? -14.261 -12.539 -11.562 1.00 31.48 74 ALA B CA 1
ATOM 1354 C C . ALA B 1 74 ? -13.826 -13.896 -10.988 1.00 37.87 74 ALA B C 1
ATOM 1355 O O . ALA B 1 74 ? -14.665 -14.699 -10.589 1.00 31.74 74 ALA B O 1
ATOM 1357 N N . LEU B 1 75 ? -12.519 -14.157 -10.969 1.00 36.04 75 LEU B N 1
ATOM 1358 C CA . LEU B 1 75 ? -12.021 -15.414 -10.422 1.00 34.75 75 LEU B CA 1
ATOM 1359 C C . LEU B 1 75 ? -12.285 -15.489 -8.928 1.00 33.13 75 LEU B C 1
ATOM 1360 O O . LEU B 1 75 ? -12.714 -16.533 -8.419 1.00 35.56 75 LEU B O 1
ATOM 1365 N N . LYS B 1 76 ? -12.026 -14.386 -8.232 1.00 32.07 76 LYS B N 1
ATOM 1366 C CA . LYS B 1 76 ? -12.251 -14.318 -6.794 1.00 32.13 76 LYS B CA 1
ATOM 1367 C C . LYS B 1 76 ? -13.721 -14.500 -6.441 1.00 33.39 76 LYS B C 1
ATOM 1368 O O . LYS B 1 76 ? -14.041 -15.219 -5.497 1.00 34.04 76 LYS B O 1
ATOM 1374 N N . ASP B 1 77 ? -14.609 -13.834 -7.179 1.00 33.98 77 ASP B N 1
ATOM 1375 C CA . ASP B 1 77 ? -16.049 -13.989 -6.950 1.00 33.70 77 ASP B CA 1
ATOM 1376 C C . ASP B 1 77 ? -16.463 -15.438 -7.165 1.00 33.97 77 ASP B C 1
ATOM 1377 O O . ASP B 1 77 ? -17.204 -16.013 -6.354 1.00 32.50 77 ASP B O 1
ATOM 1382 N N . ALA B 1 78 ? -15.974 -16.026 -8.259 1.00 29.06 78 ALA B N 1
ATOM 1383 C CA . ALA B 1 78 ? -16.361 -17.376 -8.621 1.00 32.20 78 ALA B CA 1
ATOM 1384 C C . ALA B 1 78 ? -15.817 -18.373 -7.599 1.00 31.97 78 ALA B C 1
ATOM 1385 O O . ALA B 1 78 ? -16.491 -19.346 -7.255 1.00 33.55 78 ALA B O 1
ATOM 1387 N N . TYR B 1 79 ? -14.602 -18.132 -7.119 1.00 29.74 79 TYR B N 1
ATOM 1388 C CA . TYR B 1 79 ? -14.024 -19.009 -6.107 1.00 34.12 79 TYR B CA 1
ATOM 1389 C C . TYR B 1 79 ? -14.852 -18.982 -4.825 1.00 34.55 79 TYR B C 1
ATOM 1390 O O . TYR B 1 79 ? -15.182 -20.027 -4.266 1.00 34.09 79 TYR B O 1
ATOM 1399 N N . TYR B 1 80 ? -15.160 -17.780 -4.350 1.00 32.00 80 TYR B N 1
ATOM 1400 C CA . TYR B 1 80 ? -15.999 -17.610 -3.168 1.00 31.98 80 TYR B CA 1
ATOM 1401 C C . TYR B 1 80 ? -17.351 -18.329 -3.270 1.00 36.09 80 TYR B C 1
ATOM 1402 O O . TYR B 1 80 ? -17.713 -19.095 -2.365 1.00 33.91 80 TYR B O 1
ATOM 1411 N N . VAL B 1 81 ? -18.113 -18.110 -4.343 1.00 35.36 81 VAL B N 1
ATOM 1412 C CA . VAL B 1 81 ? -19.414 -18.773 -4.409 1.00 34.62 81 VAL B CA 1
ATOM 1413 C C . VAL B 1 81 ? -19.261 -20.300 -4.605 1.00 39.32 81 VAL B C 1
ATOM 1414 O O . VAL B 1 81 ? -20.087 -21.075 -4.121 1.00 40.20 81 VAL B O 1
ATOM 1418 N N . GLY B 1 82 ? -18.214 -20.726 -5.302 1.00 43.76 82 GLY B N 1
ATOM 1419 C CA . GLY B 1 82 ? -17.986 -22.150 -5.503 1.00 44.00 82 GLY B CA 1
ATOM 1420 C C . GLY B 1 82 ? -17.658 -22.928 -4.236 1.00 45.18 82 GLY B C 1
ATOM 1421 O O . GLY B 1 82 ? -17.976 -24.105 -4.137 1.00 44.68 82 GLY B O 1
ATOM 1422 N N . ILE B 1 83 ? -17.015 -22.295 -3.259 1.00 37.74 83 ILE B N 1
ATOM 1423 C CA . ILE B 1 83 ? -16.723 -23.013 -2.018 1.00 39.54 83 ILE B CA 1
ATOM 1424 C C . ILE B 1 83 ? -17.742 -22.765 -0.909 1.00 38.58 83 ILE B C 1
ATOM 1425 O O . ILE B 1 83 ? -17.687 -23.398 0.150 1.00 41.41 83 ILE B O 1
ATOM 1430 N N . ARG B 1 84 ? -18.667 -21.844 -1.145 1.00 39.17 84 ARG B N 1
ATOM 1431 C CA . ARG B 1 84 ? -19.779 -21.647 -0.223 1.00 46.46 84 ARG B CA 1
ATOM 1432 C C . ARG B 1 84 ? -20.600 -22.935 -0.157 1.00 62.12 84 ARG B C 1
ATOM 1433 O O . ARG B 1 84 ? -20.929 -23.528 -1.186 1.00 71.64 84 ARG B O 1
ATOM 1441 N N . THR B 1 85 ? -20.903 -23.378 1.058 1.00 64.91 85 THR B N 1
ATOM 1442 C CA . THR B 1 85 ? -21.604 -24.649 1.263 1.00 74.61 85 THR B CA 1
ATOM 1443 C C . THR B 1 85 ? -22.964 -24.701 0.576 1.00 82.62 85 THR B C 1
ATOM 1444 O O . THR B 1 85 ? -23.418 -25.772 0.162 1.00 82.08 85 THR B O 1
ATOM 1448 N N . GLY B 1 86 ? -23.616 -23.546 0.470 1.00 83.21 86 GLY B N 1
ATOM 1449 C CA . GLY B 1 86 ? -24.930 -23.467 -0.147 1.00 90.22 86 GLY B CA 1
ATOM 1450 C C . GLY B 1 86 ? -26.009 -24.133 0.681 1.00 95.05 86 GLY B C 1
ATOM 1451 O O . GLY B 1 86 ? -27.171 -24.211 0.266 1.00 107.24 86 GLY B O 1
#

Sequence (178 aa):
TPIEYIDRALALVVDRLARYPGYEVLLSAEKQLQYRSVLLDRSLDRSALHRLTLGSIAVKEFDETDPELSRALKDAYYVGIRTGRGLKVDLPLETPIEYIDRALALVVDRLARYPGYEVLLSAEKQLQYRSVLLDRSLDRSALHRLTLGSIAVKEFDETDPELSRALKDAYYVGIRTG

InterPro domains:
  IPR040818 Tsi6 [PF18660] (2-82)

B-factor: mean 47.58, std 12.95, range [28.53, 107.24]

Secondary structure (DSSP, 8-state):
-HHHHHHHHHHHHHHHHHH-TT-HHHHHHHHHHH--HHHH-TTS-SGGGGG--HHHHIIIIITTT-HHHHHHHHHHHHHHHS-GGG---PPTT-/-HHHHHHHHHHHHHHHHHHSTT-HHHHHHHHHHH--HHHH-TTS--TTGGG--HHHHIIIIITTT-HHHHHHHHHHHHHHHS--

Organism: Pseudomonas aeruginosa (strain ATCC 15692 / DSM 22644 / CIP 104116 / JCM 14847 / LMG 12228 / 1C / PRS 101 / PAO1) (NCBI:txid208964)

Radius of gyration: 16.65 Å; Cα contacts (8 Å, |Δi|>4): 184; chains: 2; bounding box: 31×49×51 Å

Foldseek 3Di:
DLLVLLVVLLVVLVVVCVVVVPDVLSVLLNVLSVLSVVVVDVVDDPVCLVVDCLLVSLVPPDVPPPVVSSVSSNSNNVSSPDDPPPDDDDDPPD/DLLVLLVQLLVVLVVVCVVVPPPVLSVLLNVLSVVSVCVVPVPDDPVCLVVDCQLVSLVPPDVPPPVPNSVSSVSNNVSVPPND